Protein AF-A0A1D1W4Z1-F1 (afdb_monomer_lite)

pLDDT: mean 78.58, std 15.51, range [37.38, 97.75]

Radius of gyration: 30.42 Å; chains: 1; bounding box: 75×30×110 Å

Structure (mmCIF, N/CA/C/O backbone):
data_AF-A0A1D1W4Z1-F1
#
_entry.id   AF-A0A1D1W4Z1-F1
#
loop_
_atom_site.group_PDB
_atom_site.id
_atom_site.type_symbol
_atom_site.label_atom_id
_atom_site.label_alt_id
_atom_site.label_comp_id
_atom_site.label_asym_id
_atom_site.label_entity_id
_atom_site.label_seq_id
_atom_site.pdbx_PDB_ins_code
_atom_site.Cartn_x
_atom_site.Cartn_y
_atom_site.Cartn_z
_atom_site.occupancy
_atom_site.B_iso_or_equiv
_atom_site.auth_seq_id
_atom_site.auth_comp_id
_atom_site.auth_asym_id
_atom_site.auth_atom_id
_atom_site.pdbx_PDB_model_num
ATOM 1 N N . MET A 1 1 ? -37.132 -17.720 16.630 1.00 37.38 1 MET A N 1
ATOM 2 C CA . MET A 1 1 ? -36.604 -17.366 15.289 1.00 37.38 1 MET A CA 1
ATOM 3 C C . MET A 1 1 ? -35.731 -16.093 15.260 1.00 37.38 1 MET A C 1
ATOM 5 O O . MET A 1 1 ? -35.412 -15.628 14.179 1.00 37.38 1 MET A O 1
ATOM 9 N N . SER A 1 2 ? -35.255 -15.567 16.405 1.00 46.62 2 SER A N 1
ATOM 10 C CA . SER A 1 2 ? -34.474 -14.307 16.478 1.00 46.62 2 SER A CA 1
ATOM 11 C C . SER A 1 2 ? -32.954 -14.456 16.266 1.00 46.62 2 SER A C 1
ATOM 13 O O . SER A 1 2 ? -32.261 -13.468 16.069 1.00 46.62 2 SER A O 1
ATOM 15 N N . SER A 1 3 ? -32.401 -15.676 16.301 1.00 54.03 3 SER A N 1
ATOM 16 C CA . SER A 1 3 ? -30.946 -15.862 16.466 1.00 54.03 3 SER A CA 1
ATOM 17 C C . SER A 1 3 ? -30.109 -15.727 15.184 1.00 54.03 3 SER A C 1
ATOM 19 O O . SER A 1 3 ? -28.928 -15.410 15.280 1.00 54.03 3 SER A O 1
ATOM 21 N N . ALA A 1 4 ? -30.674 -15.981 13.997 1.00 50.41 4 ALA A N 1
ATOM 22 C CA . ALA A 1 4 ? -29.923 -15.920 12.735 1.00 50.41 4 ALA A CA 1
ATOM 23 C C . ALA A 1 4 ? -29.851 -14.490 12.171 1.00 50.41 4 ALA A C 1
ATOM 25 O O . ALA A 1 4 ? -28.802 -14.072 11.684 1.00 50.41 4 ALA A O 1
ATOM 26 N N . TYR A 1 5 ? -30.932 -13.716 12.321 1.00 47.03 5 TYR A N 1
ATOM 27 C CA . TYR A 1 5 ? -30.970 -12.302 11.943 1.00 47.03 5 TYR A CA 1
ATOM 28 C C . TYR A 1 5 ? -30.055 -11.461 12.837 1.00 47.03 5 TYR A C 1
ATOM 30 O O . TYR A 1 5 ? -29.262 -10.695 12.306 1.00 47.03 5 TYR A O 1
ATOM 38 N N . ASP A 1 6 ? -30.053 -11.695 14.157 1.00 49.50 6 ASP A N 1
ATOM 39 C CA . ASP A 1 6 ? -29.108 -11.050 15.083 1.00 49.50 6 ASP A CA 1
ATOM 40 C C . ASP A 1 6 ? -27.640 -11.387 14.781 1.00 49.50 6 ASP A C 1
ATOM 42 O O . ASP A 1 6 ? -26.751 -10.595 15.082 1.00 49.50 6 ASP A O 1
ATOM 46 N N . CYS A 1 7 ? -27.362 -12.557 14.200 1.00 49.88 7 CYS A N 1
ATOM 47 C CA . CYS A 1 7 ? -26.011 -12.945 13.799 1.00 49.88 7 CYS A CA 1
ATOM 48 C C . CYS A 1 7 ? -25.573 -12.210 12.522 1.00 49.88 7 CYS A C 1
ATOM 50 O O . CYS A 1 7 ? -24.439 -11.735 12.449 1.00 49.88 7 CYS A O 1
ATOM 52 N N . TYR A 1 8 ? -26.489 -12.037 11.561 1.00 46.16 8 TYR A N 1
ATOM 53 C CA . TYR A 1 8 ? -26.236 -11.301 10.320 1.00 46.16 8 TYR A CA 1
ATOM 54 C C . TYR A 1 8 ? -25.943 -9.817 10.600 1.00 46.16 8 TYR A C 1
ATOM 56 O O . TYR A 1 8 ? -24.961 -9.278 10.109 1.00 46.16 8 TYR A O 1
ATOM 64 N N . THR A 1 9 ? -26.675 -9.154 11.499 1.00 46.72 9 THR A N 1
ATOM 65 C CA . THR A 1 9 ? -26.415 -7.740 11.851 1.00 46.72 9 THR A CA 1
ATOM 66 C C . THR A 1 9 ? -25.154 -7.508 12.700 1.00 46.72 9 THR A C 1
ATOM 68 O O . THR A 1 9 ? -24.802 -6.357 12.961 1.00 46.72 9 THR A O 1
ATOM 71 N N . ARG A 1 10 ? -24.468 -8.567 13.159 1.00 56.25 10 ARG A N 1
ATOM 72 C CA . ARG A 1 10 ? -23.328 -8.494 14.098 1.00 56.25 10 ARG A CA 1
ATOM 73 C C . ARG A 1 10 ? -21.951 -8.700 13.466 1.00 56.25 10 ARG A C 1
ATOM 75 O O . ARG A 1 10 ? -20.952 -8.535 14.167 1.00 56.25 10 ARG A O 1
ATOM 82 N N . VAL A 1 11 ? -21.866 -9.039 12.180 1.00 60.44 11 VAL A N 1
ATOM 83 C CA . VAL A 1 11 ? -20.577 -9.151 11.481 1.00 60.44 11 VAL A CA 1
ATOM 84 C C . VAL A 1 11 ? -20.047 -7.741 11.185 1.00 60.44 11 VAL A C 1
ATOM 86 O O . VAL A 1 11 ? -20.790 -6.924 10.638 1.00 60.44 11 VAL A O 1
ATOM 89 N N . PRO A 1 12 ? -18.781 -7.405 11.509 1.00 75.19 12 PRO A N 1
ATOM 90 C CA . PRO A 1 12 ? -18.198 -6.115 11.154 1.00 75.19 12 PRO A CA 1
ATOM 91 C C . PRO A 1 12 ? -17.904 -6.069 9.646 1.00 75.19 12 PRO A C 1
ATOM 93 O O . PRO A 1 12 ? -16.754 -6.177 9.219 1.00 75.19 12 PRO A O 1
ATOM 96 N N . TYR A 1 13 ? -18.953 -5.905 8.833 1.00 79.31 13 TYR A N 1
ATOM 97 C CA . TYR A 1 13 ? -18.877 -5.883 7.368 1.00 79.31 13 TYR A CA 1
ATOM 98 C C . TYR A 1 13 ? -17.838 -4.881 6.857 1.00 79.31 13 TYR A C 1
ATOM 100 O O . TYR A 1 13 ? -17.092 -5.194 5.936 1.00 79.31 13 TYR A O 1
ATOM 108 N N . GLY A 1 14 ? -17.717 -3.718 7.508 1.00 84.88 14 GLY A N 1
ATOM 109 C CA . GLY A 1 14 ? -16.703 -2.718 7.167 1.00 84.88 14 GLY A CA 1
ATOM 110 C C . GLY A 1 14 ? -15.268 -3.230 7.328 1.00 84.88 14 GLY A C 1
ATOM 111 O O . GLY A 1 14 ? -14.458 -3.075 6.419 1.00 84.88 14 GLY A O 1
ATOM 112 N N . SER A 1 15 ? -14.955 -3.898 8.445 1.00 87.25 15 SER A N 1
ATOM 113 C CA . SER A 1 15 ? -13.621 -4.473 8.670 1.00 87.25 15 SER A CA 1
ATOM 114 C C . SER A 1 15 ? -13.354 -5.670 7.761 1.00 87.25 15 SER A C 1
ATOM 116 O O . SER A 1 15 ? -12.235 -5.815 7.288 1.00 87.25 15 SER A O 1
ATOM 118 N N . LEU A 1 16 ? -14.371 -6.486 7.460 1.00 89.44 16 LEU A N 1
ATOM 119 C CA . LEU A 1 16 ? -14.246 -7.609 6.527 1.00 89.44 16 LEU A CA 1
ATOM 120 C C . LEU A 1 16 ? -13.915 -7.132 5.106 1.00 89.44 16 LEU A C 1
ATOM 122 O O . LEU A 1 16 ? -12.968 -7.625 4.496 1.00 89.44 16 LEU A O 1
ATOM 126 N N . ILE A 1 17 ? -14.663 -6.147 4.597 1.00 92.31 17 ILE A N 1
ATOM 127 C CA . ILE A 1 17 ? -14.418 -5.549 3.278 1.00 92.31 17 ILE A CA 1
ATOM 128 C C . ILE A 1 17 ? -13.020 -4.922 3.242 1.00 92.31 17 ILE A C 1
ATOM 130 O O . ILE A 1 17 ? -12.271 -5.158 2.296 1.00 92.31 17 ILE A O 1
ATOM 134 N N . ALA A 1 18 ? -12.630 -4.192 4.292 1.00 93.69 18 ALA A N 1
ATOM 135 C CA . ALA A 1 18 ? -11.293 -3.613 4.398 1.00 93.69 18 ALA A CA 1
ATOM 136 C C . ALA A 1 18 ? -10.186 -4.681 4.360 1.00 93.69 18 ALA A C 1
ATOM 138 O O . ALA A 1 18 ? -9.189 -4.495 3.665 1.00 93.69 18 ALA A O 1
ATOM 139 N N . THR A 1 19 ? -10.363 -5.823 5.036 1.00 93.94 19 THR A N 1
ATOM 140 C CA . THR A 1 19 ? -9.407 -6.940 4.983 1.00 93.94 19 THR A CA 1
ATOM 141 C C . THR A 1 19 ? -9.277 -7.503 3.577 1.00 93.94 19 THR A C 1
ATOM 143 O O . THR A 1 19 ? -8.157 -7.669 3.102 1.00 93.94 19 THR A O 1
ATOM 146 N N . VAL A 1 20 ? -10.393 -7.754 2.888 1.00 95.06 20 VAL A N 1
ATOM 147 C CA . VAL A 1 20 ? -10.364 -8.273 1.512 1.00 95.06 20 VAL A CA 1
ATOM 148 C C . VAL A 1 20 ? -9.644 -7.295 0.585 1.00 95.06 20 VAL A C 1
ATOM 150 O O . VAL A 1 20 ? -8.731 -7.699 -0.130 1.00 95.06 20 VAL A O 1
ATOM 153 N N . LEU A 1 21 ? -9.993 -6.006 0.641 1.00 95.00 21 LEU A N 1
ATOM 154 C CA . LEU A 1 21 ? -9.343 -4.970 -0.166 1.00 95.00 21 LEU A CA 1
ATOM 155 C C . LEU A 1 21 ? -7.843 -4.864 0.134 1.00 95.00 21 LEU A C 1
ATOM 157 O O . LEU A 1 21 ? -7.047 -4.752 -0.792 1.00 95.00 21 LEU A O 1
ATOM 161 N N . CYS A 1 22 ? -7.446 -4.946 1.406 1.00 95.81 22 CYS A N 1
ATOM 162 C CA . CYS A 1 22 ? -6.043 -4.884 1.806 1.00 95.81 22 CYS A CA 1
ATOM 163 C C . CYS A 1 22 ? -5.254 -6.094 1.291 1.00 95.81 22 CYS A C 1
ATOM 165 O O . CYS A 1 22 ? -4.230 -5.924 0.635 1.00 95.81 22 CYS A O 1
ATOM 167 N N . VAL A 1 23 ? -5.746 -7.316 1.524 1.00 95.06 23 VAL A N 1
ATOM 168 C CA . VAL A 1 23 ? -5.064 -8.551 1.103 1.00 95.06 23 VAL A CA 1
ATOM 169 C C . VAL A 1 23 ? -4.958 -8.626 -0.418 1.00 95.06 23 VAL A C 1
ATOM 171 O O . VAL A 1 23 ? -3.876 -8.888 -0.938 1.00 95.06 23 VAL A O 1
ATOM 174 N N . VAL A 1 24 ? -6.052 -8.355 -1.138 1.00 95.62 24 VAL A N 1
ATOM 175 C CA . VAL A 1 24 ? -6.058 -8.363 -2.608 1.00 95.62 24 VAL A CA 1
ATOM 176 C C . VAL A 1 24 ? -5.166 -7.252 -3.156 1.00 95.62 24 VAL A C 1
ATOM 178 O O . VAL A 1 24 ? -4.339 -7.514 -4.027 1.00 95.62 24 VAL A O 1
ATOM 181 N N . GLY A 1 25 ? -5.280 -6.031 -2.628 1.00 95.75 25 GLY A N 1
ATOM 182 C CA . GLY A 1 25 ? -4.467 -4.895 -3.056 1.00 95.75 25 GLY A CA 1
ATOM 183 C C . GLY A 1 25 ? -2.973 -5.154 -2.876 1.00 95.75 25 GLY A C 1
ATOM 184 O O . GLY A 1 25 ? -2.201 -4.956 -3.808 1.00 95.75 25 GLY A O 1
ATOM 185 N N . VAL A 1 26 ? -2.562 -5.676 -1.719 1.00 95.19 26 VAL A N 1
ATOM 186 C CA . VAL A 1 26 ? -1.160 -6.018 -1.446 1.00 95.19 26 VAL A CA 1
ATOM 187 C C . VAL A 1 26 ? -0.682 -7.172 -2.329 1.00 95.19 26 VAL A C 1
ATOM 189 O O . VAL A 1 26 ? 0.417 -7.096 -2.874 1.00 95.19 26 VAL A O 1
ATOM 192 N N . ALA A 1 27 ? -1.489 -8.222 -2.510 1.00 93.81 27 ALA A N 1
ATOM 193 C CA . ALA A 1 27 ? -1.123 -9.360 -3.351 1.00 93.81 27 ALA A CA 1
ATOM 194 C C . ALA A 1 27 ? -0.882 -8.937 -4.807 1.00 93.81 27 ALA A C 1
ATOM 196 O O . ALA A 1 27 ? 0.148 -9.290 -5.383 1.00 93.81 27 ALA A O 1
ATOM 197 N N . VAL A 1 28 ? -1.789 -8.131 -5.370 1.00 94.56 28 VAL A N 1
ATOM 198 C CA . VAL A 1 28 ? -1.646 -7.578 -6.724 1.00 94.56 28 VAL A CA 1
ATOM 199 C C . VAL A 1 28 ? -0.452 -6.627 -6.789 1.00 94.56 28 VAL A C 1
ATOM 201 O O . VAL A 1 28 ? 0.375 -6.746 -7.686 1.00 94.56 28 VAL A O 1
ATOM 204 N N . PHE A 1 29 ? -0.289 -5.720 -5.822 1.00 94.25 29 PHE A N 1
ATOM 205 C CA . PHE A 1 29 ? 0.854 -4.804 -5.804 1.00 94.25 29 PHE A CA 1
ATOM 206 C C . PHE A 1 29 ? 2.186 -5.562 -5.848 1.00 94.25 29 PHE A C 1
ATOM 208 O O . PHE A 1 29 ? 3.057 -5.272 -6.669 1.00 94.25 29 PHE A O 1
ATOM 215 N N . CYS A 1 30 ? 2.331 -6.585 -5.006 1.00 92.31 30 CYS A N 1
ATOM 216 C CA . CYS A 1 30 ? 3.544 -7.385 -4.934 1.00 92.31 30 CYS A CA 1
ATOM 217 C C . CYS A 1 30 ? 3.765 -8.244 -6.186 1.00 92.31 30 CYS A C 1
ATOM 219 O O . CYS A 1 30 ? 4.913 -8.359 -6.616 1.00 92.31 30 CYS A O 1
ATOM 221 N N . SER A 1 31 ? 2.715 -8.797 -6.809 1.00 91.00 31 SER A N 1
ATOM 222 C CA . SER A 1 31 ? 2.857 -9.535 -8.074 1.00 91.00 31 SER A CA 1
ATOM 223 C C . SER A 1 31 ? 3.344 -8.625 -9.199 1.00 91.00 31 SER A C 1
ATOM 225 O O . SER A 1 31 ? 4.285 -8.979 -9.913 1.00 91.00 31 SER A O 1
ATOM 227 N N . GLN A 1 32 ? 2.769 -7.423 -9.310 1.00 91.94 32 GLN A N 1
ATOM 228 C CA . GLN A 1 32 ?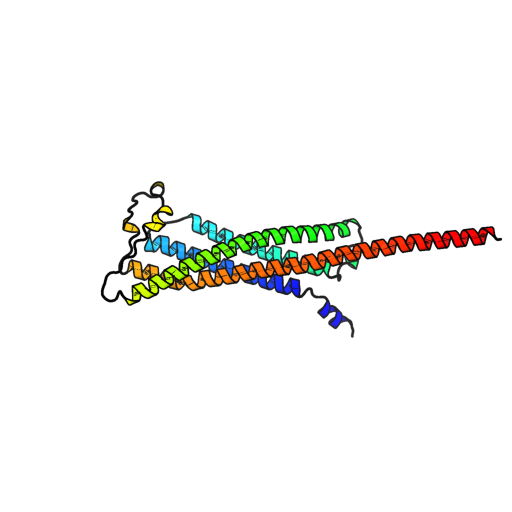 3.166 -6.458 -10.330 1.00 91.94 32 GLN A CA 1
ATOM 229 C C . GLN A 1 32 ? 4.593 -5.956 -10.094 1.00 91.94 32 GLN A C 1
ATOM 231 O O . GLN A 1 32 ? 5.381 -5.903 -11.033 1.00 91.94 32 GLN A O 1
ATOM 236 N N . MET A 1 33 ? 4.976 -5.664 -8.848 1.00 88.50 33 MET A N 1
ATOM 237 C CA . MET A 1 33 ? 6.347 -5.251 -8.530 1.00 88.50 33 MET A CA 1
ATOM 238 C C . MET A 1 33 ? 7.367 -6.370 -8.767 1.00 88.50 33 MET A C 1
ATOM 240 O O . MET A 1 33 ? 8.447 -6.108 -9.297 1.00 88.50 33 MET A O 1
ATOM 244 N N . TYR A 1 34 ? 7.031 -7.623 -8.447 1.00 88.19 34 TYR A N 1
ATOM 245 C CA . TYR A 1 34 ? 7.884 -8.773 -8.754 1.00 88.19 34 TYR A CA 1
ATOM 246 C C . TYR A 1 34 ? 8.101 -8.917 -10.267 1.00 88.19 34 TYR A C 1
ATOM 248 O O . TYR A 1 34 ? 9.236 -9.099 -10.725 1.00 88.19 34 TYR A O 1
ATOM 256 N N . ALA A 1 35 ? 7.026 -8.794 -11.053 1.00 87.62 35 ALA A N 1
ATOM 257 C CA . ALA A 1 35 ? 7.100 -8.801 -12.508 1.00 87.62 35 ALA A CA 1
ATOM 258 C C . ALA A 1 35 ? 7.944 -7.623 -13.021 1.00 87.62 35 ALA A C 1
ATOM 260 O O . ALA A 1 35 ? 8.889 -7.842 -13.774 1.00 87.62 35 ALA A O 1
ATOM 261 N N . GLY A 1 36 ? 7.692 -6.403 -12.540 1.00 84.88 36 GLY A N 1
ATOM 262 C CA . GLY A 1 36 ? 8.423 -5.194 -12.925 1.00 84.88 36 GLY A CA 1
ATOM 263 C C . GLY A 1 36 ? 9.927 -5.293 -12.662 1.00 84.88 36 GLY A C 1
ATOM 264 O O . GLY A 1 36 ? 10.725 -5.036 -13.557 1.00 84.88 36 GLY A O 1
ATOM 265 N N . VAL A 1 37 ? 10.341 -5.770 -11.481 1.00 83.81 37 VAL A N 1
ATOM 266 C CA . VAL A 1 37 ? 11.765 -6.028 -11.188 1.00 83.81 37 VAL A CA 1
ATOM 267 C C . VAL A 1 37 ? 12.340 -7.078 -12.144 1.00 83.81 37 VAL A C 1
ATOM 269 O O . VAL A 1 37 ? 13.483 -6.961 -12.576 1.00 83.81 37 VAL A O 1
ATOM 272 N N . SER A 1 38 ? 11.551 -8.083 -12.532 1.00 83.44 38 SER A N 1
ATOM 273 C CA . SER A 1 38 ? 11.984 -9.102 -13.494 1.00 83.44 38 SER A CA 1
ATOM 274 C C . SER A 1 38 ? 12.230 -8.556 -14.890 1.00 83.44 38 SER A C 1
ATOM 276 O O . SER A 1 38 ? 13.243 -8.906 -15.499 1.00 83.44 38 SER A O 1
ATOM 278 N N . TYR A 1 39 ? 11.353 -7.680 -15.370 1.00 80.81 39 TYR A N 1
ATOM 279 C CA . TYR A 1 39 ? 11.551 -6.986 -16.637 1.00 80.81 39 TYR A CA 1
ATOM 280 C C . TYR A 1 39 ? 12.753 -6.044 -16.575 1.00 80.81 39 TYR A C 1
ATOM 282 O O . TYR A 1 39 ? 13.582 -6.082 -17.481 1.00 80.81 39 TYR A O 1
ATOM 290 N N . SER A 1 40 ? 12.936 -5.309 -15.475 1.00 78.62 40 SER A N 1
ATOM 291 C CA . SER A 1 40 ? 14.122 -4.469 -15.270 1.00 78.62 40 SER A CA 1
ATOM 292 C C . SER A 1 40 ? 15.421 -5.277 -15.318 1.00 78.62 40 SER A C 1
ATOM 294 O O . SER A 1 40 ? 16.353 -4.878 -16.009 1.00 78.62 40 SER A O 1
ATOM 296 N N . ILE A 1 41 ? 15.492 -6.446 -14.663 1.00 78.50 41 ILE A N 1
ATOM 297 C CA . ILE A 1 41 ? 16.671 -7.332 -14.738 1.00 78.50 41 ILE A CA 1
ATOM 298 C C . ILE A 1 41 ? 16.962 -7.758 -16.178 1.00 78.50 41 ILE A C 1
ATOM 300 O O . ILE A 1 41 ? 18.118 -7.718 -16.601 1.00 78.50 41 ILE A O 1
ATOM 304 N N . ARG A 1 42 ? 15.936 -8.160 -16.938 1.00 76.38 42 ARG A N 1
ATOM 305 C CA . ARG A 1 42 ? 16.103 -8.545 -18.349 1.00 76.38 42 ARG A CA 1
ATOM 306 C C . ARG A 1 42 ? 16.586 -7.369 -19.185 1.00 76.38 42 ARG A C 1
ATOM 308 O O . ARG A 1 42 ? 17.573 -7.507 -19.890 1.00 76.38 42 ARG A O 1
ATOM 315 N N . MET A 1 43 ? 15.978 -6.198 -19.021 1.00 72.75 43 MET A N 1
ATOM 316 C CA . MET A 1 43 ? 16.378 -4.979 -19.719 1.00 72.75 43 MET A CA 1
ATOM 317 C C . MET A 1 43 ? 17.833 -4.596 -19.411 1.00 72.75 43 MET A C 1
ATOM 319 O O . MET A 1 43 ? 18.606 -4.323 -20.328 1.00 72.75 43 MET A O 1
ATOM 323 N N . PHE A 1 44 ? 18.258 -4.648 -18.146 1.00 72.19 44 PHE A N 1
ATOM 324 C CA . PHE A 1 44 ? 19.647 -4.368 -17.771 1.00 72.19 44 PHE A CA 1
ATOM 325 C C . PHE A 1 44 ? 20.642 -5.392 -18.324 1.00 72.19 44 PHE A C 1
ATOM 327 O O . PHE A 1 44 ? 21.711 -5.000 -18.791 1.00 72.19 44 PHE A O 1
ATOM 334 N N . ASN A 1 45 ? 20.296 -6.680 -18.326 1.00 74.00 45 ASN A N 1
ATOM 335 C CA . ASN A 1 45 ? 21.179 -7.736 -18.823 1.00 74.00 45 ASN A CA 1
ATOM 336 C C . ASN A 1 45 ? 21.250 -7.793 -20.358 1.00 74.00 45 ASN A C 1
ATOM 338 O O . ASN A 1 45 ? 22.336 -7.948 -20.916 1.00 74.00 45 ASN A O 1
ATOM 342 N N . GLU A 1 46 ? 20.110 -7.692 -21.039 1.00 70.19 46 GLU A N 1
ATOM 343 C CA . GLU A 1 46 ? 20.002 -7.903 -22.486 1.00 70.19 46 GLU A CA 1
ATOM 344 C C . GLU A 1 46 ? 20.320 -6.635 -23.276 1.00 70.19 46 GLU A C 1
ATOM 346 O O . GLU A 1 46 ? 21.039 -6.714 -24.266 1.00 70.19 46 GLU A O 1
ATOM 351 N N . VAL A 1 47 ? 19.853 -5.468 -22.816 1.00 65.88 47 VAL A N 1
ATOM 352 C CA . VAL A 1 47 ? 20.024 -4.196 -23.540 1.00 65.88 47 VAL A CA 1
ATOM 353 C C . VAL A 1 47 ? 21.267 -3.446 -23.064 1.00 65.88 47 VAL A C 1
ATOM 355 O O . VAL A 1 47 ? 21.982 -2.845 -23.866 1.00 65.88 47 VAL A O 1
ATOM 358 N N . PHE A 1 48 ? 21.557 -3.458 -21.760 1.00 65.75 48 PHE A N 1
ATOM 359 C CA . PHE A 1 48 ? 22.685 -2.697 -21.204 1.00 65.75 48 PHE A CA 1
ATOM 360 C C . PHE A 1 48 ? 23.896 -3.555 -20.808 1.00 65.75 48 PHE A C 1
ATOM 362 O O . PHE A 1 48 ? 24.950 -2.997 -20.513 1.00 65.75 48 PHE A O 1
ATOM 369 N N . HIS A 1 49 ? 23.783 -4.888 -20.851 1.00 66.56 49 HIS A N 1
ATOM 370 C CA . HIS A 1 49 ? 24.833 -5.836 -20.457 1.00 66.56 49 HIS A CA 1
ATOM 371 C C . HIS A 1 49 ? 25.395 -5.618 -19.038 1.00 66.56 49 HIS A C 1
ATOM 373 O O . HIS A 1 49 ? 26.565 -5.905 -18.777 1.00 66.56 49 HIS A O 1
ATOM 379 N N . PHE A 1 50 ? 24.557 -5.153 -18.104 1.00 67.00 50 PHE A N 1
ATOM 380 C CA . PHE A 1 50 ? 24.907 -4.991 -16.690 1.00 67.00 50 PHE A CA 1
ATOM 381 C C . PHE A 1 50 ? 24.195 -6.022 -15.816 1.00 67.00 50 PHE A C 1
ATOM 383 O O . PHE A 1 50 ? 22.967 -6.104 -15.810 1.00 67.00 50 PHE A O 1
ATOM 390 N N . LYS A 1 51 ? 24.972 -6.753 -15.006 1.00 66.31 51 LYS A N 1
ATOM 391 C CA . LYS A 1 51 ? 24.443 -7.635 -13.959 1.00 66.31 51 LYS A CA 1
ATOM 392 C C . LYS A 1 51 ? 24.304 -6.873 -12.656 1.00 66.31 51 LYS A C 1
ATOM 394 O O . LYS A 1 51 ? 25.276 -6.350 -12.120 1.00 66.31 51 LYS A O 1
ATOM 399 N N . VAL A 1 52 ? 23.090 -6.853 -12.131 1.00 67.94 52 VAL A N 1
ATOM 400 C CA . VAL A 1 52 ? 22.724 -6.005 -11.005 1.00 67.94 52 VAL A CA 1
ATOM 401 C C . VAL A 1 52 ? 22.149 -6.887 -9.889 1.00 67.94 52 VAL A C 1
ATOM 403 O O . VAL A 1 52 ? 20.958 -7.190 -9.849 1.00 67.94 52 VAL A O 1
ATOM 406 N N . TYR A 1 53 ? 23.031 -7.338 -8.992 1.00 70.56 53 TYR A N 1
ATOM 407 C CA . TYR A 1 53 ? 22.743 -8.380 -7.993 1.00 70.56 53 TYR A CA 1
ATOM 408 C C . TYR A 1 53 ? 21.759 -7.960 -6.887 1.00 70.56 53 TYR A C 1
ATOM 410 O O . TYR A 1 53 ? 21.095 -8.810 -6.304 1.00 70.56 53 TYR A O 1
ATOM 418 N N . TRP A 1 54 ? 21.599 -6.661 -6.612 1.00 73.62 54 TRP A N 1
ATOM 419 C CA . TRP A 1 54 ? 20.683 -6.181 -5.563 1.00 73.62 54 TRP A CA 1
ATOM 420 C C . TRP A 1 54 ? 19.186 -6.373 -5.893 1.00 73.62 54 TRP A C 1
ATOM 422 O O . TRP A 1 54 ? 18.336 -6.208 -5.021 1.00 73.62 54 TRP A O 1
ATOM 432 N N . MET A 1 55 ? 18.836 -6.727 -7.139 1.00 73.31 55 MET A N 1
ATOM 433 C CA . MET A 1 55 ? 17.440 -6.776 -7.590 1.00 73.31 55 MET A CA 1
ATOM 434 C C . MET A 1 55 ? 16.720 -8.024 -7.073 1.00 73.31 55 MET A C 1
ATOM 436 O O . MET A 1 55 ? 15.526 -7.964 -6.777 1.00 73.31 55 MET A O 1
ATOM 440 N N . ASP A 1 56 ? 17.443 -9.125 -6.869 1.00 74.19 56 ASP A N 1
ATOM 441 C CA . ASP A 1 56 ? 16.888 -10.332 -6.247 1.00 74.19 56 ASP A CA 1
ATOM 442 C C . ASP A 1 56 ? 16.565 -10.117 -4.762 1.00 74.19 56 ASP A C 1
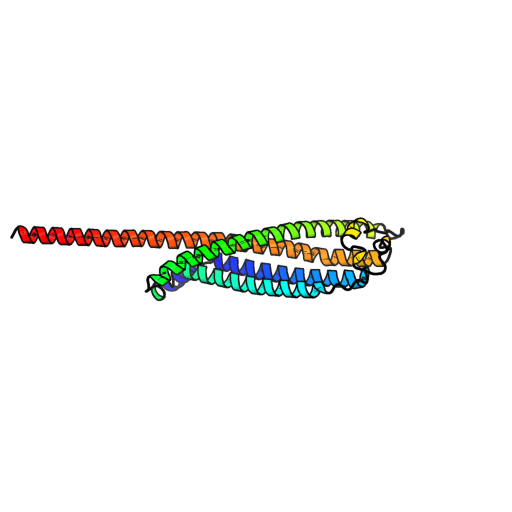ATOM 444 O O . ASP A 1 56 ? 15.531 -10.580 -4.266 1.00 74.19 56 ASP A O 1
ATOM 448 N N . THR A 1 57 ? 17.379 -9.317 -4.068 1.00 81.56 57 THR A N 1
ATOM 449 C CA . THR A 1 57 ? 17.102 -8.895 -2.689 1.00 81.56 57 THR A CA 1
ATOM 450 C C . THR A 1 57 ? 15.793 -8.106 -2.612 1.00 81.56 57 THR A C 1
ATOM 452 O O . THR A 1 57 ? 14.953 -8.381 -1.756 1.00 81.56 57 THR A O 1
ATOM 455 N N . ILE A 1 58 ? 15.565 -7.180 -3.551 1.00 82.00 58 ILE A N 1
ATOM 456 C CA . ILE A 1 58 ? 14.345 -6.358 -3.609 1.00 82.00 58 ILE A CA 1
ATOM 457 C C . ILE A 1 58 ? 13.085 -7.222 -3.795 1.00 82.00 58 ILE A C 1
ATOM 459 O O . ILE A 1 58 ? 12.078 -6.987 -3.124 1.00 82.00 58 ILE A O 1
ATOM 463 N N . ARG A 1 59 ? 13.128 -8.260 -4.645 1.00 80.62 59 ARG A N 1
ATOM 464 C CA . ARG A 1 59 ? 11.986 -9.181 -4.834 1.00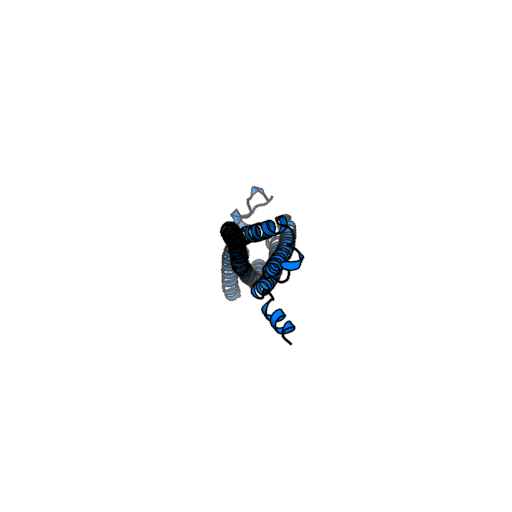 80.62 59 ARG A CA 1
ATOM 465 C C . ARG A 1 59 ? 11.585 -9.877 -3.535 1.00 80.62 59 ARG A C 1
ATOM 467 O O . ARG A 1 59 ? 10.402 -9.944 -3.208 1.00 80.62 59 ARG A O 1
ATOM 474 N N . THR A 1 60 ? 12.572 -10.370 -2.790 1.00 81.62 60 THR A N 1
ATOM 475 C CA . THR A 1 60 ? 12.346 -11.087 -1.525 1.00 81.62 60 THR A CA 1
ATOM 476 C C . THR A 1 60 ? 11.742 -10.168 -0.458 1.00 81.62 60 THR A C 1
ATOM 478 O O . THR A 1 60 ? 10.852 -10.575 0.294 1.00 81.62 60 THR A O 1
ATOM 481 N N . ILE A 1 61 ? 12.158 -8.898 -0.433 1.00 87.00 61 ILE A N 1
ATOM 482 C CA . ILE A 1 61 ? 11.594 -7.880 0.464 1.00 87.00 61 ILE A CA 1
ATOM 483 C C . ILE A 1 61 ? 10.102 -7.661 0.181 1.00 87.00 61 ILE A C 1
ATOM 485 O O . ILE A 1 61 ? 9.309 -7.673 1.122 1.00 87.00 61 ILE A O 1
ATOM 489 N N . PHE A 1 62 ? 9.686 -7.529 -1.084 1.00 84.75 62 PHE A N 1
ATOM 490 C CA . PHE A 1 62 ? 8.270 -7.318 -1.416 1.00 84.75 62 PHE A CA 1
ATOM 491 C C . PHE A 1 62 ? 7.369 -8.465 -0.953 1.00 84.75 62 PHE A C 1
ATOM 493 O O . PHE A 1 62 ? 6.303 -8.213 -0.396 1.00 84.75 62 PHE A O 1
ATOM 500 N N . ILE A 1 63 ? 7.808 -9.713 -1.127 1.00 85.56 63 ILE A N 1
ATOM 501 C CA . ILE A 1 63 ? 7.059 -10.894 -0.668 1.00 85.56 63 ILE A CA 1
ATOM 502 C C . ILE A 1 63 ? 6.925 -10.885 0.860 1.00 85.56 63 ILE A C 1
ATOM 504 O O . ILE A 1 63 ? 5.853 -11.156 1.402 1.00 85.56 63 ILE A O 1
ATOM 508 N N . THR A 1 64 ? 8.000 -10.518 1.559 1.00 88.81 64 THR A N 1
ATOM 509 C CA . THR A 1 64 ? 8.014 -10.448 3.026 1.00 88.81 64 THR A CA 1
ATOM 510 C C . THR A 1 64 ? 7.049 -9.375 3.535 1.00 88.81 64 THR A C 1
ATOM 512 O O . THR A 1 64 ? 6.245 -9.631 4.431 1.00 88.81 64 THR A O 1
ATOM 515 N N . VAL A 1 65 ? 7.060 -8.187 2.921 1.00 87.81 65 VAL A N 1
ATOM 516 C CA . VAL A 1 65 ? 6.118 -7.100 3.237 1.00 87.81 65 VAL A CA 1
ATOM 517 C C . VAL A 1 65 ? 4.672 -7.533 2.983 1.00 87.81 65 VAL A C 1
ATOM 519 O O . VAL A 1 65 ? 3.803 -7.235 3.803 1.00 87.81 65 VAL A O 1
ATOM 522 N N . ALA A 1 66 ? 4.413 -8.285 1.908 1.00 88.75 66 ALA A N 1
ATOM 523 C CA . ALA A 1 66 ? 3.079 -8.791 1.595 1.00 88.75 66 ALA A CA 1
ATOM 524 C C . ALA A 1 66 ? 2.515 -9.683 2.706 1.00 88.75 66 ALA A C 1
ATOM 526 O O . ALA A 1 66 ? 1.389 -9.481 3.168 1.00 88.75 66 ALA A O 1
ATOM 527 N N . ALA A 1 67 ? 3.321 -10.641 3.169 1.00 91.31 67 ALA A N 1
ATOM 528 C CA . ALA A 1 67 ? 2.942 -11.559 4.236 1.00 91.31 67 ALA A CA 1
ATOM 529 C C . ALA A 1 67 ? 2.671 -10.816 5.555 1.00 91.31 67 ALA A C 1
ATOM 531 O O . ALA A 1 67 ? 1.654 -11.060 6.208 1.00 91.31 67 ALA A O 1
ATOM 532 N N . CYS A 1 68 ? 3.534 -9.860 5.915 1.00 93.00 68 CYS A N 1
ATOM 533 C CA . CYS A 1 68 ? 3.356 -9.028 7.105 1.00 93.00 68 CYS A CA 1
ATOM 534 C C . CYS A 1 68 ? 2.065 -8.199 7.044 1.00 93.00 68 CYS A C 1
ATOM 536 O O . CYS A 1 68 ? 1.326 -8.135 8.026 1.00 93.00 68 CYS A O 1
ATOM 538 N N . MET A 1 69 ? 1.762 -7.597 5.890 1.00 92.94 69 MET A N 1
ATOM 539 C CA . MET A 1 69 ? 0.539 -6.816 5.692 1.00 92.94 69 MET A CA 1
ATOM 540 C C . MET A 1 69 ? -0.719 -7.686 5.760 1.00 92.94 69 MET A C 1
ATOM 542 O O . MET A 1 69 ? -1.697 -7.293 6.399 1.00 92.94 69 MET A O 1
ATOM 546 N N . ALA A 1 70 ? -0.695 -8.882 5.167 1.00 90.88 70 ALA A N 1
ATOM 547 C CA . ALA A 1 70 ? -1.804 -9.825 5.255 1.00 90.88 70 ALA A CA 1
ATOM 548 C C . ALA A 1 70 ? -2.068 -10.231 6.713 1.00 90.88 70 ALA A C 1
ATOM 550 O O . ALA A 1 70 ? -3.199 -10.109 7.189 1.00 90.88 70 ALA A O 1
ATOM 551 N N . LEU A 1 71 ? -1.023 -10.609 7.458 1.00 93.88 71 LEU A N 1
ATOM 552 C CA . LEU A 1 71 ? -1.142 -10.943 8.878 1.00 93.88 71 LEU A CA 1
ATOM 553 C C . LEU A 1 71 ? -1.681 -9.760 9.692 1.00 93.88 71 LEU A C 1
ATOM 555 O O . LEU A 1 71 ? -2.593 -9.929 10.500 1.00 93.88 71 LEU A O 1
ATOM 559 N N . TYR A 1 72 ? -1.173 -8.551 9.446 1.00 94.56 72 TYR A N 1
ATOM 560 C CA . TYR A 1 72 ? -1.651 -7.345 10.115 1.00 94.56 72 TYR A CA 1
ATOM 561 C C . TYR A 1 72 ? -3.132 -7.062 9.822 1.00 94.56 72 TYR A C 1
ATOM 563 O O . TYR A 1 72 ? -3.897 -6.772 10.739 1.00 94.56 72 TYR A O 1
ATOM 571 N N . SER A 1 73 ? -3.577 -7.222 8.573 1.00 92.81 73 SER A N 1
ATOM 572 C CA . SER A 1 73 ? -4.985 -7.034 8.196 1.00 92.81 73 SER A CA 1
ATOM 573 C C . SER A 1 73 ? -5.930 -8.038 8.877 1.00 92.81 73 SER A C 1
ATOM 575 O O . SER A 1 73 ? -7.054 -7.679 9.238 1.00 92.81 73 SER A O 1
ATOM 577 N N . LEU A 1 74 ? -5.469 -9.272 9.119 1.00 92.56 74 LEU A N 1
ATOM 578 C CA . LEU A 1 74 ? -6.204 -10.278 9.889 1.00 92.56 74 LEU A CA 1
ATOM 579 C C . LEU A 1 74 ? -6.248 -9.919 11.377 1.00 92.56 74 LEU A C 1
ATOM 581 O O . LEU A 1 74 ? -7.296 -10.048 12.006 1.00 92.56 74 LEU A O 1
ATOM 585 N N . LEU A 1 75 ? -5.147 -9.410 11.940 1.00 91.56 75 LEU A N 1
ATOM 586 C CA . LEU A 1 75 ? -5.129 -8.900 13.314 1.00 91.56 75 LEU A CA 1
ATOM 587 C C . LEU A 1 75 ? -6.133 -7.750 13.492 1.00 91.56 75 LEU A C 1
ATOM 589 O O . LEU A 1 75 ? -6.890 -7.749 14.462 1.00 91.56 75 LEU A O 1
ATOM 593 N N . LEU A 1 76 ? -6.203 -6.814 12.540 1.00 90.50 76 LEU A N 1
ATOM 594 C CA . LEU A 1 76 ? -7.188 -5.727 12.560 1.00 90.50 76 LEU A CA 1
ATOM 595 C C . LEU A 1 76 ? -8.631 -6.240 12.472 1.00 90.50 76 LEU A C 1
ATOM 597 O O . LEU A 1 76 ? -9.500 -5.741 13.190 1.00 90.50 76 LEU A O 1
ATOM 601 N N . LEU A 1 77 ? -8.886 -7.261 11.647 1.00 89.25 77 LEU A N 1
ATOM 602 C CA . LEU A 1 77 ? -10.193 -7.916 11.574 1.00 89.25 77 LEU A CA 1
ATOM 603 C C . LEU A 1 77 ? -10.581 -8.546 12.915 1.00 89.25 77 LEU A C 1
ATOM 605 O O . LEU A 1 77 ? -11.691 -8.325 13.399 1.00 89.25 77 LEU A O 1
ATOM 609 N N . MET A 1 78 ? -9.657 -9.274 13.545 1.00 86.75 78 MET A N 1
ATOM 610 C CA . MET A 1 78 ? -9.875 -9.899 14.853 1.00 86.75 78 MET A CA 1
ATOM 611 C C . MET A 1 78 ? -10.176 -8.859 15.935 1.00 86.75 78 MET A C 1
ATOM 613 O O . MET A 1 78 ? -11.098 -9.047 16.730 1.00 86.75 78 MET A O 1
ATOM 617 N N . VAL A 1 79 ? -9.460 -7.730 15.937 1.00 85.44 79 VAL A N 1
ATOM 618 C CA . VAL A 1 79 ? -9.739 -6.598 16.836 1.00 85.44 79 VAL A CA 1
ATOM 619 C C . VAL A 1 79 ? -11.122 -5.997 16.556 1.00 85.44 79 VAL A C 1
ATOM 621 O O . VAL A 1 79 ? -11.864 -5.703 17.495 1.00 85.44 79 VAL A O 1
ATOM 624 N N . GLY A 1 80 ? -11.512 -5.865 15.284 1.00 83.75 80 GLY A N 1
ATOM 625 C CA . GLY A 1 80 ? -12.838 -5.387 14.882 1.00 83.75 80 GLY A CA 1
ATOM 626 C C . GLY A 1 80 ? -13.979 -6.292 15.358 1.00 83.75 80 GLY A C 1
ATOM 627 O O . GLY A 1 80 ? -14.975 -5.796 15.893 1.00 83.75 80 GLY A O 1
ATOM 628 N N . ILE A 1 81 ? -13.811 -7.613 15.235 1.00 81.88 81 ILE A N 1
ATOM 629 C CA . ILE A 1 81 ? -14.763 -8.624 15.726 1.00 81.88 81 ILE A CA 1
ATOM 630 C C . ILE A 1 81 ? -14.835 -8.597 17.261 1.00 81.88 81 ILE A C 1
ATOM 632 O O . ILE A 1 81 ? -15.921 -8.591 17.844 1.00 81.88 81 ILE A O 1
ATOM 636 N N . ALA A 1 82 ? -13.688 -8.513 17.940 1.00 78.56 82 ALA A N 1
ATOM 637 C CA . ALA A 1 82 ? -13.637 -8.445 19.400 1.00 78.56 82 ALA A CA 1
ATOM 638 C C . ALA A 1 82 ? -14.341 -7.189 19.953 1.00 78.56 82 ALA A C 1
ATOM 640 O O . ALA A 1 82 ? -14.970 -7.241 21.014 1.00 78.56 82 ALA A O 1
ATOM 641 N N . ALA A 1 83 ? -14.288 -6.069 19.224 1.00 73.94 83 ALA A N 1
ATOM 642 C CA . ALA A 1 83 ? -14.959 -4.828 19.599 1.00 73.94 83 ALA A CA 1
ATOM 643 C C . ALA A 1 83 ? -16.491 -4.861 19.405 1.00 73.94 83 ALA A C 1
ATOM 645 O O . ALA A 1 83 ? -17.206 -4.111 20.077 1.00 73.94 83 ALA A O 1
ATOM 646 N N . THR A 1 84 ? -17.028 -5.725 18.531 1.00 71.44 84 THR A N 1
ATOM 647 C CA . THR A 1 84 ? -18.459 -5.719 18.164 1.00 71.44 84 THR A CA 1
ATOM 648 C C . THR A 1 84 ? -19.389 -6.378 19.193 1.00 71.44 84 THR A C 1
ATOM 650 O O . THR A 1 84 ? -20.597 -6.161 19.131 1.00 71.44 84 THR A O 1
ATOM 653 N N . GLY A 1 85 ? -18.860 -7.037 20.231 1.00 56.38 85 GLY A N 1
ATOM 654 C CA . GLY A 1 85 ? -19.607 -7.319 21.467 1.00 56.38 85 GLY A CA 1
ATOM 655 C C . GLY A 1 85 ? -20.019 -8.772 21.721 1.00 56.38 85 GLY A C 1
ATOM 656 O O . GLY A 1 85 ? -20.487 -9.050 22.819 1.00 56.38 85 GLY A O 1
ATOM 657 N N . ALA A 1 86 ? -19.784 -9.714 20.801 1.00 47.69 86 ALA A N 1
ATOM 658 C CA . ALA A 1 86 ? -20.112 -11.131 21.024 1.00 47.69 86 ALA A CA 1
ATOM 659 C C . ALA A 1 86 ? -19.224 -11.818 22.088 1.00 47.69 86 ALA A C 1
ATOM 661 O O . ALA A 1 86 ? -19.641 -12.791 22.706 1.00 47.69 86 ALA A O 1
ATOM 662 N N . THR A 1 87 ? -18.030 -11.281 22.360 1.00 49.41 87 THR A N 1
ATOM 663 C CA . THR A 1 87 ? -17.047 -11.904 23.272 1.00 49.41 87 THR A CA 1
ATOM 664 C C . THR A 1 87 ? -16.889 -11.154 24.602 1.00 49.41 87 THR A C 1
ATOM 666 O O . THR A 1 87 ? -16.130 -11.564 25.486 1.00 49.41 87 THR A O 1
ATOM 669 N N . ARG A 1 88 ? -17.608 -10.036 24.780 1.00 48.16 88 ARG A N 1
ATOM 670 C CA . ARG A 1 88 ? -17.421 -9.134 25.928 1.00 48.16 88 ARG A CA 1
ATOM 671 C C . ARG A 1 88 ? -17.818 -9.772 27.267 1.00 48.16 88 ARG A C 1
ATOM 673 O O . ARG A 1 88 ? -17.235 -9.397 28.283 1.00 48.16 88 ARG A O 1
ATOM 680 N N . ASP A 1 89 ? -18.716 -10.757 27.242 1.00 47.22 89 ASP A N 1
ATOM 681 C CA . ASP A 1 89 ? -19.205 -11.461 28.438 1.00 47.22 89 ASP A CA 1
ATOM 682 C C . ASP A 1 89 ? -18.391 -12.708 28.815 1.00 47.22 89 ASP A C 1
ATOM 684 O O . ASP A 1 89 ? -18.379 -13.091 29.985 1.00 47.22 89 ASP A O 1
ATOM 688 N N . GLN A 1 90 ? -17.661 -13.324 27.876 1.00 45.47 90 GLN A N 1
ATOM 689 C CA . GLN A 1 90 ? -16.904 -14.554 28.156 1.00 45.47 90 GLN A CA 1
ATOM 690 C C . GLN A 1 90 ? -15.418 -14.323 28.479 1.00 45.47 90 GLN A C 1
ATOM 692 O O . GLN A 1 90 ? -14.876 -15.053 29.305 1.00 45.47 90 GLN A O 1
ATOM 697 N N . ILE A 1 91 ? -14.753 -13.305 27.910 1.00 47.62 91 ILE A N 1
ATOM 698 C CA . ILE A 1 91 ? -13.292 -13.118 28.087 1.00 47.62 91 ILE A CA 1
ATOM 699 C C . ILE A 1 91 ? -12.931 -12.050 29.140 1.00 47.62 91 ILE A C 1
ATOM 701 O O . ILE A 1 91 ? -11.892 -12.140 29.792 1.00 47.62 91 ILE A O 1
ATOM 705 N N . PHE A 1 92 ? -13.788 -11.056 29.395 1.00 46.06 92 PHE A N 1
ATOM 706 C CA . PHE A 1 92 ? -13.461 -9.922 30.274 1.00 46.06 92 PHE A CA 1
ATOM 707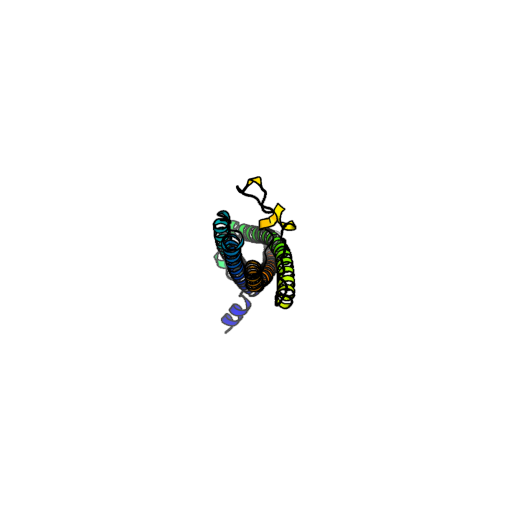 C C . PHE A 1 92 ? -14.073 -10.009 31.680 1.00 46.06 92 PHE A C 1
ATOM 709 O O . PHE A 1 92 ? -14.617 -9.026 32.188 1.00 46.06 92 PHE A O 1
ATOM 716 N N . LYS A 1 93 ? -13.936 -11.148 32.371 1.00 47.81 93 LYS A N 1
ATOM 717 C CA . LYS A 1 93 ? -14.246 -11.215 33.816 1.00 47.81 93 LYS A CA 1
ATOM 718 C C . LYS A 1 93 ? -13.201 -10.506 34.700 1.00 47.81 93 LYS A C 1
ATOM 720 O O . LYS A 1 93 ? -13.519 -10.146 35.826 1.00 47.81 93 LYS A O 1
ATOM 725 N N . GLY A 1 94 ? -11.999 -10.205 34.189 1.00 46.00 94 GLY A N 1
ATOM 726 C CA . GLY A 1 94 ? -10.937 -9.501 34.931 1.00 46.00 94 GLY A CA 1
ATOM 727 C C . GLY A 1 94 ? -10.729 -8.036 34.514 1.00 46.00 94 GLY A C 1
ATOM 728 O O . GLY A 1 94 ? -10.649 -7.727 33.323 1.00 46.00 94 GLY A O 1
ATOM 729 N N . GLY A 1 95 ? -10.571 -7.125 35.485 1.00 48.47 95 GLY A N 1
ATOM 730 C CA . GLY A 1 95 ? -10.336 -5.685 35.256 1.00 48.47 95 GLY A CA 1
ATOM 731 C C . GLY A 1 95 ? -9.106 -5.353 34.391 1.00 48.47 95 GLY A C 1
ATOM 732 O O . GLY A 1 95 ? -9.124 -4.370 33.654 1.00 48.47 95 GLY A O 1
ATOM 733 N N . ARG A 1 96 ? -8.083 -6.221 34.384 1.00 45.00 96 ARG A N 1
ATOM 734 C CA . ARG A 1 96 ? -6.865 -6.082 33.560 1.00 45.00 96 ARG A CA 1
ATOM 735 C C . ARG A 1 96 ? -7.094 -6.289 32.061 1.00 45.00 96 ARG A C 1
ATOM 737 O O . ARG A 1 96 ? -6.497 -5.580 31.258 1.00 45.00 96 ARG A O 1
ATOM 744 N N . GLY A 1 97 ? -7.996 -7.189 31.666 1.00 50.97 97 GLY A N 1
ATOM 745 C CA . GLY A 1 97 ? -8.309 -7.376 30.247 1.00 50.97 97 GLY A CA 1
ATOM 746 C C . GLY A 1 97 ? -9.029 -6.155 29.652 1.00 50.97 97 GLY A C 1
ATOM 747 O O . GLY A 1 97 ? -8.764 -5.753 28.522 1.00 50.97 97 GLY A O 1
ATOM 748 N N . LYS A 1 98 ? -9.899 -5.506 30.436 1.00 53.75 98 LYS A N 1
ATOM 749 C CA . LYS A 1 98 ? -10.744 -4.386 29.978 1.00 53.75 98 LYS A CA 1
ATOM 750 C C . LYS A 1 98 ? -9.936 -3.133 29.613 1.00 53.75 98 LYS A C 1
ATOM 752 O O . LYS A 1 98 ? -10.307 -2.419 28.684 1.00 53.75 98 LYS A O 1
ATOM 757 N N . ILE A 1 99 ? -8.821 -2.896 30.309 1.00 54.50 99 ILE A N 1
ATOM 758 C CA . ILE A 1 99 ? -7.866 -1.816 30.007 1.00 54.50 99 ILE A CA 1
ATOM 759 C C . ILE A 1 99 ? -7.064 -2.152 28.737 1.00 54.50 99 ILE A C 1
ATOM 761 O O . ILE A 1 99 ? -6.860 -1.278 27.892 1.00 54.50 99 ILE A O 1
ATOM 765 N N . GLY A 1 100 ? -6.707 -3.428 28.544 1.00 62.56 100 GLY A N 1
ATOM 766 C CA . GLY A 1 100 ? -5.997 -3.912 27.356 1.00 62.56 100 GLY A CA 1
ATOM 767 C C . GLY A 1 100 ? -6.754 -3.681 26.045 1.00 62.56 100 GLY A C 1
ATOM 768 O O . GLY A 1 100 ? -6.135 -3.326 25.049 1.00 62.56 100 GLY A O 1
ATOM 769 N N . GLY A 1 101 ? -8.089 -3.783 26.040 1.00 70.62 101 GLY A N 1
ATOM 770 C CA . GLY A 1 101 ? -8.898 -3.552 24.834 1.00 70.62 101 GLY A CA 1
ATOM 771 C C . GLY A 1 101 ? -8.826 -2.116 24.291 1.00 70.62 101 GLY A C 1
ATOM 772 O O . GLY A 1 101 ? -8.680 -1.920 23.088 1.00 70.62 101 GLY A O 1
ATOM 773 N N . ARG A 1 102 ? -8.868 -1.097 25.165 1.00 73.75 102 ARG A N 1
ATOM 774 C CA . ARG A 1 102 ? -8.726 0.318 24.756 1.00 73.75 102 ARG A CA 1
ATOM 775 C C . ARG A 1 102 ? -7.329 0.617 24.230 1.00 73.75 102 ARG A C 1
ATOM 777 O O . ARG A 1 102 ? -7.196 1.248 23.186 1.00 73.75 102 ARG A O 1
ATOM 784 N N . VAL A 1 103 ? -6.313 0.171 24.970 1.00 81.94 103 VAL A N 1
ATOM 785 C CA . VAL A 1 103 ? -4.909 0.381 24.601 1.00 81.94 103 VAL A CA 1
ATOM 786 C C . VAL A 1 103 ? -4.608 -0.334 23.287 1.00 81.94 103 VAL A C 1
ATOM 788 O O . VAL A 1 103 ? -4.010 0.264 22.404 1.00 81.94 103 VAL A O 1
ATOM 791 N N . SER A 1 104 ? -5.106 -1.559 23.104 1.00 85.38 104 SER A N 1
ATOM 792 C CA . SER A 1 104 ? -4.949 -2.316 21.860 1.00 85.38 104 SER A CA 1
ATOM 793 C C . SER A 1 104 ? -5.574 -1.596 20.662 1.00 85.38 104 SER A C 1
ATOM 795 O O . SER A 1 104 ? -4.880 -1.398 19.669 1.00 85.38 104 SER A O 1
ATOM 797 N N . ILE A 1 105 ? -6.825 -1.122 20.756 1.00 87.50 105 ILE A N 1
ATOM 798 C CA . ILE A 1 105 ? -7.463 -0.381 19.652 1.00 87.50 105 ILE A CA 1
ATOM 799 C C . ILE A 1 105 ? -6.712 0.928 19.363 1.00 87.50 105 ILE A C 1
ATOM 801 O O . ILE A 1 105 ? -6.471 1.242 18.201 1.00 87.50 105 ILE A O 1
ATOM 805 N N . ALA A 1 106 ? -6.302 1.673 20.395 1.00 89.31 106 ALA A N 1
ATOM 806 C CA . ALA A 1 106 ? -5.539 2.909 20.221 1.00 89.31 106 ALA A CA 1
ATOM 807 C C . ALA A 1 106 ? -4.187 2.662 19.529 1.00 89.31 106 ALA A C 1
ATOM 809 O O . ALA A 1 106 ? -3.834 3.377 18.593 1.00 89.31 106 ALA A O 1
ATOM 810 N N . VAL A 1 107 ? -3.461 1.614 19.929 1.00 91.19 107 VAL A N 1
ATOM 811 C CA . VAL A 1 107 ? -2.205 1.201 19.285 1.00 91.19 107 VAL A CA 1
ATOM 812 C C . VAL A 1 107 ? -2.450 0.791 17.831 1.00 91.19 107 VAL A C 1
ATOM 814 O O . VAL A 1 107 ? -1.716 1.226 16.946 1.00 91.19 107 VAL A O 1
ATOM 817 N N . CYS A 1 108 ? -3.513 0.030 17.548 1.00 93.06 108 CYS A N 1
ATOM 818 C CA . CYS A 1 108 ? -3.894 -0.319 16.180 1.00 93.06 108 CYS A CA 1
ATOM 819 C C . CYS A 1 108 ? -4.189 0.921 15.324 1.00 93.06 108 CYS A C 1
ATOM 821 O O . CYS A 1 108 ? -3.753 0.953 14.176 1.00 93.06 108 CYS A O 1
ATOM 823 N N . ILE A 1 109 ? -4.865 1.944 15.862 1.00 94.31 109 ILE A N 1
ATOM 824 C CA . ILE A 1 109 ? -5.112 3.214 15.155 1.00 94.31 109 ILE A CA 1
ATOM 825 C C . ILE A 1 109 ? -3.789 3.890 14.789 1.00 94.31 109 ILE A C 1
ATOM 827 O O . ILE A 1 109 ? -3.592 4.238 13.628 1.00 94.31 109 ILE A O 1
ATOM 831 N N . VAL A 1 110 ? -2.871 4.037 15.751 1.00 95.62 110 VAL A N 1
ATOM 832 C CA . VAL A 1 110 ? -1.572 4.692 15.518 1.00 95.62 110 VAL A CA 1
ATOM 833 C C . VAL A 1 110 ? -0.762 3.940 14.461 1.00 95.62 110 VAL A C 1
ATOM 835 O O . VAL A 1 110 ? -0.280 4.551 13.511 1.00 95.62 110 VAL A O 1
ATOM 838 N N . ILE A 1 111 ? -0.655 2.613 14.576 1.00 95.44 111 ILE A N 1
ATOM 839 C CA . ILE A 1 111 ? 0.092 1.796 13.609 1.00 95.44 111 ILE A CA 1
ATOM 840 C C . ILE A 1 111 ? -0.560 1.863 12.219 1.00 95.44 111 ILE A C 1
ATOM 842 O O . ILE A 1 111 ? 0.139 2.083 11.232 1.00 95.44 111 ILE A O 1
ATOM 846 N N . THR A 1 112 ? -1.889 1.731 12.127 1.00 96.19 112 THR A N 1
ATOM 847 C CA . THR A 1 112 ? -2.613 1.794 10.842 1.00 96.19 112 THR A CA 1
ATOM 848 C C . THR A 1 112 ? -2.437 3.161 10.183 1.00 96.19 112 THR A C 1
ATOM 850 O O . THR A 1 112 ? -2.272 3.241 8.969 1.00 96.19 112 THR A O 1
ATOM 853 N N . TYR A 1 113 ? -2.422 4.237 10.973 1.00 96.62 113 TYR A N 1
ATOM 854 C CA . TYR A 1 113 ? -2.194 5.592 10.480 1.00 96.62 113 TYR A CA 1
ATOM 855 C C . TYR A 1 113 ? -0.785 5.761 9.901 1.00 96.62 113 TYR A C 1
ATOM 857 O O . TYR A 1 113 ? -0.638 6.241 8.779 1.00 96.62 113 TYR A O 1
ATOM 865 N N . LEU A 1 114 ? 0.251 5.300 10.610 1.00 96.81 114 LEU A N 1
ATOM 866 C CA . LEU A 1 114 ? 1.628 5.335 10.103 1.00 96.81 114 LEU A CA 1
ATOM 867 C C . LEU A 1 114 ? 1.786 4.507 8.822 1.00 96.81 114 LEU A C 1
ATOM 869 O O . LEU A 1 114 ? 2.407 4.965 7.864 1.00 96.81 114 LEU A O 1
ATOM 873 N N . LEU A 1 115 ? 1.178 3.318 8.769 1.00 95.19 115 LEU A N 1
ATOM 874 C CA . LEU A 1 115 ? 1.158 2.501 7.555 1.00 95.19 115 LEU A CA 1
ATOM 875 C C . LEU A 1 115 ? 0.448 3.216 6.403 1.00 95.19 115 LEU A C 1
ATOM 877 O O . LEU A 1 115 ? 0.927 3.165 5.274 1.00 95.19 115 LEU A O 1
ATOM 881 N N . ASN A 1 116 ? -0.658 3.911 6.670 1.00 96.69 116 ASN A N 1
ATOM 882 C CA . ASN A 1 116 ? -1.360 4.682 5.651 1.00 96.69 116 ASN A CA 1
ATOM 883 C C . ASN A 1 116 ? -0.477 5.800 5.074 1.00 96.69 116 ASN A C 1
ATOM 885 O O . ASN A 1 116 ? -0.411 5.931 3.855 1.00 96.69 116 ASN A O 1
ATOM 889 N N . LEU A 1 117 ? 0.271 6.530 5.913 1.00 96.81 117 LEU A N 1
ATOM 890 C CA . LEU A 1 117 ? 1.241 7.533 5.449 1.00 96.81 117 LEU A CA 1
ATOM 891 C C . LEU A 1 117 ? 2.317 6.917 4.542 1.00 96.81 117 LEU A C 1
ATOM 893 O O . LEU A 1 117 ? 2.618 7.467 3.482 1.00 96.81 117 LEU A O 1
ATOM 897 N N . ILE A 1 118 ? 2.863 5.758 4.925 1.00 95.75 118 ILE A N 1
ATOM 898 C CA . ILE A 1 118 ? 3.859 5.034 4.120 1.00 95.75 118 ILE A CA 1
ATOM 899 C C . ILE A 1 118 ? 3.268 4.650 2.758 1.00 95.75 118 ILE A C 1
ATOM 901 O O . ILE A 1 118 ? 3.875 4.922 1.723 1.00 95.75 118 ILE A O 1
ATOM 905 N N . TRP A 1 119 ? 2.068 4.067 2.738 1.00 95.94 119 TRP A N 1
ATOM 906 C CA . TRP A 1 119 ? 1.407 3.654 1.499 1.00 95.94 119 TRP A CA 1
ATOM 907 C C . TRP A 1 119 ? 0.986 4.827 0.612 1.00 95.94 119 TRP A C 1
ATOM 909 O O . TRP A 1 119 ? 1.033 4.697 -0.607 1.00 95.94 119 TRP A O 1
ATOM 919 N N . MET A 1 120 ? 0.651 5.987 1.183 1.00 96.69 120 MET A N 1
ATOM 920 C CA . MET A 1 120 ? 0.455 7.213 0.402 1.00 96.69 120 MET A CA 1
ATOM 921 C C . MET A 1 120 ? 1.752 7.674 -0.269 1.00 96.69 120 MET A C 1
ATOM 923 O O . MET A 1 120 ? 1.726 8.061 -1.436 1.00 96.69 120 MET A O 1
ATOM 927 N N . GLY A 1 121 ? 2.890 7.582 0.426 1.00 95.69 121 GLY A N 1
ATOM 928 C CA . GLY A 1 121 ? 4.203 7.843 -0.169 1.00 95.69 121 GLY A CA 1
ATOM 929 C C . GLY A 1 121 ? 4.522 6.881 -1.319 1.00 95.69 121 GLY A C 1
ATOM 930 O O . GLY A 1 121 ? 4.941 7.318 -2.391 1.00 95.69 121 GLY A O 1
ATOM 931 N N . ILE A 1 122 ? 4.252 5.584 -1.130 1.00 94.19 122 ILE A N 1
ATOM 932 C CA . ILE A 1 122 ? 4.399 4.565 -2.182 1.00 94.19 122 ILE A CA 1
ATOM 933 C C . ILE A 1 122 ? 3.491 4.892 -3.371 1.00 94.19 122 ILE A C 1
ATOM 935 O O . ILE A 1 122 ? 3.960 4.898 -4.504 1.00 94.19 122 ILE A O 1
ATOM 939 N N . LEU A 1 123 ? 2.217 5.210 -3.136 1.00 95.88 123 LEU A N 1
ATOM 940 C CA . LEU A 1 123 ? 1.276 5.578 -4.193 1.00 95.88 123 LEU A CA 1
ATOM 941 C C . LEU A 1 123 ? 1.767 6.799 -4.982 1.00 95.88 123 LEU A C 1
ATOM 943 O O . LEU A 1 123 ? 1.787 6.755 -6.208 1.00 95.88 123 LEU A O 1
ATOM 947 N N . ALA A 1 124 ? 2.215 7.857 -4.303 1.00 96.75 124 ALA A N 1
ATOM 948 C CA . ALA A 1 124 ? 2.748 9.050 -4.957 1.00 96.75 124 ALA A CA 1
ATOM 949 C C . ALA A 1 124 ? 3.957 8.720 -5.847 1.00 96.75 124 ALA A C 1
ATOM 951 O O . ALA A 1 124 ? 4.019 9.144 -7.002 1.00 96.75 124 ALA A O 1
ATOM 952 N N . PHE A 1 125 ? 4.883 7.900 -5.347 1.00 93.06 125 PHE A N 1
ATOM 953 C CA . PHE A 1 125 ? 6.020 7.425 -6.130 1.00 93.06 125 PHE A CA 1
ATOM 954 C C . PHE A 1 125 ? 5.582 6.593 -7.346 1.00 93.06 125 PHE A C 1
ATOM 956 O O . PHE A 1 125 ? 6.079 6.801 -8.452 1.00 93.06 125 PHE A O 1
ATOM 963 N N . MET A 1 126 ? 4.610 5.696 -7.176 1.00 92.44 126 MET A N 1
ATOM 964 C CA . MET A 1 126 ? 4.085 4.870 -8.265 1.00 92.44 126 MET A CA 1
ATOM 965 C C . MET A 1 126 ? 3.350 5.687 -9.326 1.00 92.44 126 MET A C 1
ATOM 967 O O . MET A 1 126 ? 3.453 5.362 -10.507 1.00 92.44 126 MET A O 1
ATOM 971 N N . ILE A 1 127 ? 2.655 6.761 -8.944 1.00 94.31 127 ILE A N 1
ATOM 972 C CA . ILE A 1 127 ? 2.047 7.705 -9.891 1.00 94.31 127 ILE A CA 1
ATOM 973 C C . ILE A 1 127 ? 3.133 8.350 -10.756 1.00 94.31 127 ILE A C 1
ATOM 975 O O . ILE A 1 127 ? 3.003 8.366 -11.979 1.00 94.31 127 ILE A O 1
ATOM 979 N N . ILE A 1 128 ? 4.227 8.817 -10.144 1.00 92.56 128 ILE A N 1
ATOM 980 C CA . ILE A 1 128 ? 5.359 9.410 -10.872 1.00 92.56 128 ILE A CA 1
ATOM 981 C C . ILE A 1 128 ? 5.985 8.384 -11.821 1.00 92.56 128 ILE A C 1
ATOM 983 O O . ILE A 1 128 ? 6.181 8.680 -12.998 1.00 92.56 128 ILE A O 1
ATOM 987 N N . LEU A 1 129 ? 6.260 7.165 -11.344 1.00 88.94 129 LEU A N 1
ATOM 988 C CA . LEU A 1 129 ? 6.810 6.103 -12.189 1.00 88.94 129 LEU A CA 1
ATOM 989 C C . LEU A 1 129 ? 5.888 5.772 -13.361 1.00 88.94 129 LEU A C 1
ATOM 991 O O . LEU A 1 129 ? 6.349 5.693 -14.496 1.00 88.94 129 LEU A O 1
ATOM 995 N N . THR A 1 130 ? 4.591 5.618 -13.098 1.00 90.50 130 THR A N 1
ATOM 996 C CA . THR A 1 130 ? 3.600 5.335 -14.141 1.00 90.50 130 THR A CA 1
ATOM 997 C C . THR A 1 130 ? 3.604 6.453 -15.175 1.00 90.50 130 THR A C 1
ATOM 999 O O . THR A 1 130 ? 3.703 6.172 -16.361 1.00 90.50 130 THR A O 1
ATOM 1002 N N . PHE A 1 131 ? 3.597 7.717 -14.749 1.00 89.69 131 PHE A N 1
ATOM 1003 C CA . PHE A 1 131 ? 3.664 8.860 -15.658 1.00 89.69 131 PHE A CA 1
ATOM 1004 C C . PHE A 1 131 ? 4.911 8.823 -16.557 1.00 89.69 131 PHE A C 1
ATOM 1006 O O . PHE A 1 131 ? 4.796 8.973 -17.772 1.00 89.69 131 PHE A O 1
ATOM 1013 N N . VAL A 1 132 ? 6.088 8.549 -15.989 1.00 86.25 132 VAL A N 1
ATOM 1014 C CA . VAL A 1 132 ? 7.341 8.431 -16.752 1.00 86.25 132 VAL A CA 1
ATOM 1015 C C . VAL A 1 132 ? 7.270 7.290 -17.775 1.00 86.25 132 VAL A C 1
ATOM 1017 O O . VAL A 1 132 ? 7.634 7.484 -18.934 1.00 86.25 132 VAL A O 1
ATOM 1020 N N . TYR A 1 133 ? 6.764 6.116 -17.388 1.00 82.50 133 TYR A N 1
ATOM 1021 C CA . TYR A 1 133 ? 6.604 4.985 -18.309 1.00 82.50 133 TYR A CA 1
ATOM 1022 C C . TYR A 1 133 ? 5.583 5.262 -19.415 1.00 82.50 133 TYR A C 1
ATOM 1024 O O . TYR A 1 133 ? 5.839 4.921 -20.568 1.00 82.50 133 TYR A O 1
ATOM 1032 N N . MET A 1 134 ? 4.477 5.941 -19.098 1.00 85.62 134 MET A N 1
ATOM 1033 C CA . MET A 1 134 ? 3.501 6.384 -20.096 1.00 85.62 134 MET A CA 1
ATOM 1034 C C . MET A 1 134 ? 4.152 7.335 -21.106 1.00 85.62 134 MET A C 1
ATOM 1036 O O . MET A 1 134 ? 3.967 7.162 -22.308 1.00 85.62 134 MET A O 1
ATOM 1040 N N . MET A 1 135 ? 4.973 8.291 -20.652 1.00 85.62 135 MET A N 1
ATOM 1041 C CA . MET A 1 135 ? 5.716 9.179 -21.554 1.00 85.62 135 MET A CA 1
ATOM 1042 C C . MET A 1 135 ? 6.638 8.399 -22.499 1.00 85.62 135 MET A C 1
ATOM 1044 O O . MET A 1 135 ? 6.624 8.642 -23.705 1.00 85.62 135 MET A O 1
ATOM 1048 N N . TYR A 1 136 ? 7.408 7.436 -21.983 1.00 79.75 136 TYR A N 1
ATOM 1049 C CA . TYR A 1 136 ? 8.275 6.605 -22.823 1.00 79.75 136 TYR A CA 1
ATOM 1050 C C . TYR A 1 136 ? 7.488 5.711 -23.787 1.00 79.75 136 TYR A C 1
ATOM 1052 O O . TYR A 1 136 ? 7.906 5.555 -24.933 1.00 79.75 136 TYR A O 1
ATOM 1060 N N . SER A 1 137 ? 6.338 5.174 -23.369 1.00 82.75 137 SER A N 1
ATOM 1061 C CA . SER A 1 137 ? 5.452 4.397 -24.245 1.00 82.75 137 SER A CA 1
ATOM 1062 C C . SER A 1 137 ? 4.956 5.241 -25.426 1.00 82.75 137 SER A C 1
ATOM 1064 O O . SER A 1 137 ? 5.012 4.788 -26.571 1.00 82.75 137 SER A O 1
ATOM 1066 N N . GLN A 1 138 ? 4.581 6.505 -25.182 1.00 82.38 138 GLN A N 1
ATOM 1067 C CA . GLN A 1 138 ? 4.195 7.439 -26.247 1.00 82.38 138 GLN A CA 1
ATOM 1068 C C . GLN A 1 138 ? 5.366 7.770 -27.182 1.00 82.38 138 GLN A C 1
ATOM 1070 O O . GLN A 1 138 ? 5.219 7.721 -28.399 1.00 82.38 138 GLN A O 1
ATOM 1075 N N . ILE A 1 139 ? 6.563 8.036 -26.654 1.00 80.19 139 ILE A N 1
ATOM 1076 C CA . ILE A 1 139 ? 7.747 8.261 -27.502 1.00 80.19 139 ILE A CA 1
ATOM 1077 C C . ILE A 1 139 ? 8.005 7.041 -28.398 1.00 80.19 139 ILE A C 1
ATOM 1079 O O . ILE A 1 139 ? 8.255 7.184 -29.592 1.00 80.19 139 ILE A O 1
ATOM 1083 N N . CYS A 1 140 ? 7.885 5.836 -27.843 1.00 79.38 140 CYS A N 1
ATOM 1084 C CA . CYS A 1 140 ? 8.041 4.591 -28.582 1.00 79.38 140 CYS A CA 1
ATOM 1085 C C . CYS A 1 140 ? 6.936 4.344 -29.618 1.00 79.38 140 CYS A C 1
ATOM 1087 O O . CYS A 1 140 ? 7.214 3.782 -30.676 1.00 79.38 140 CYS A O 1
ATOM 1089 N N . SER A 1 141 ? 5.688 4.742 -29.356 1.00 77.12 141 SER A N 1
ATOM 1090 C CA . SER A 1 141 ? 4.595 4.594 -30.324 1.00 77.12 141 SER A CA 1
ATOM 1091 C C . SER A 1 141 ? 4.775 5.516 -31.534 1.00 77.12 141 SER A C 1
ATOM 1093 O O . SER A 1 141 ? 4.534 5.086 -32.662 1.00 77.12 141 SER A O 1
ATOM 1095 N N . HIS A 1 142 ? 5.260 6.740 -31.310 1.00 72.06 142 HIS A N 1
ATOM 1096 C CA . HIS A 1 142 ? 5.543 7.710 -32.365 1.00 72.06 142 HIS A CA 1
ATOM 1097 C C . HIS A 1 142 ? 6.823 7.374 -33.144 1.00 72.06 142 HIS A C 1
ATOM 1099 O O . HIS A 1 142 ? 6.791 7.339 -34.371 1.00 72.06 142 HIS A O 1
ATOM 1105 N N . ALA A 1 143 ? 7.919 7.041 -32.455 1.00 68.44 143 ALA A N 1
ATOM 1106 C CA . ALA A 1 143 ? 9.205 6.758 -33.093 1.00 68.44 143 ALA A CA 1
ATOM 1107 C C . ALA A 1 143 ? 9.185 5.486 -33.957 1.00 68.44 143 ALA A C 1
ATOM 1109 O O . ALA A 1 143 ? 9.776 5.471 -35.032 1.00 68.44 143 ALA A O 1
ATOM 1110 N N . VAL A 1 144 ? 8.482 4.424 -33.534 1.00 64.69 144 VAL A N 1
ATOM 1111 C CA . VAL A 1 144 ? 8.370 3.193 -34.343 1.00 64.69 144 VAL A CA 1
ATOM 1112 C C . VAL A 1 144 ? 7.581 3.443 -35.634 1.00 64.69 144 VAL A C 1
ATOM 1114 O O . VAL A 1 144 ? 7.894 2.853 -36.664 1.00 64.69 144 VAL A O 1
ATOM 1117 N N . ARG A 1 145 ? 6.597 4.349 -35.608 1.00 60.78 145 ARG A N 1
ATOM 1118 C CA . ARG A 1 145 ? 5.731 4.656 -36.755 1.00 60.78 145 ARG A CA 1
ATOM 1119 C C . ARG A 1 145 ? 6.426 5.485 -37.842 1.00 60.78 145 ARG A C 1
ATOM 1121 O O . ARG A 1 145 ? 6.027 5.392 -38.994 1.00 60.78 145 ARG A O 1
ATOM 1128 N N . GLU A 1 146 ? 7.452 6.261 -37.492 1.00 58.62 146 GLU A N 1
ATOM 1129 C CA . GLU A 1 146 ? 8.294 6.994 -38.457 1.00 58.62 146 GLU A CA 1
ATOM 1130 C C . GLU A 1 146 ? 9.524 6.195 -38.934 1.00 58.62 146 GLU A C 1
ATOM 1132 O O . GLU A 1 146 ? 10.188 6.589 -39.889 1.00 58.62 146 GLU A O 1
ATOM 1137 N N . SER A 1 147 ? 9.849 5.072 -38.282 1.00 53.78 147 SER A N 1
ATOM 1138 C CA . SER A 1 147 ? 11.121 4.355 -38.475 1.00 53.78 147 SER A CA 1
ATOM 1139 C C . SER A 1 147 ? 11.183 3.375 -39.653 1.00 53.78 147 SER A C 1
ATOM 1141 O O . SER A 1 147 ? 12.161 2.637 -39.748 1.00 53.78 147 SER A O 1
ATOM 1143 N N . GLU A 1 148 ? 10.192 3.349 -40.551 1.00 52.66 148 GLU A N 1
ATOM 1144 C CA . GLU A 1 148 ? 10.274 2.477 -41.736 1.00 52.66 148 GLU A CA 1
ATOM 1145 C C . GLU A 1 148 ? 11.416 2.875 -42.694 1.00 52.66 148 GLU A C 1
ATOM 1147 O O . GLU A 1 148 ? 11.895 1.998 -43.402 1.00 52.66 148 GLU A O 1
ATOM 1152 N N . ASP A 1 149 ? 11.957 4.107 -42.626 1.00 48.91 149 ASP A N 1
ATOM 1153 C CA . ASP A 1 149 ? 13.044 4.548 -43.528 1.00 48.91 149 ASP A CA 1
ATOM 1154 C C . ASP A 1 149 ? 14.234 5.305 -42.888 1.00 48.91 149 ASP A C 1
ATOM 1156 O O . ASP A 1 149 ? 15.293 5.409 -43.511 1.00 48.91 149 ASP A O 1
ATOM 1160 N N . LEU A 1 150 ? 14.144 5.815 -41.650 1.00 51.97 150 LEU A N 1
ATOM 1161 C CA . LEU A 1 150 ? 15.250 6.544 -41.000 1.00 51.97 150 LEU A CA 1
ATOM 1162 C C . LEU A 1 150 ? 15.610 5.921 -39.648 1.00 51.97 150 LEU A C 1
ATOM 1164 O O . LEU A 1 150 ? 14.774 5.828 -38.752 1.00 51.97 150 LEU A O 1
ATOM 1168 N N . GLY A 1 151 ? 16.878 5.532 -39.483 1.00 56.62 151 GLY A N 1
ATOM 1169 C CA . GLY A 1 151 ? 17.438 4.971 -38.251 1.00 56.62 151 GLY A CA 1
ATOM 1170 C C . GLY A 1 151 ? 17.330 5.915 -37.050 1.00 56.62 151 GLY A C 1
ATOM 1171 O O . GLY A 1 151 ? 18.292 6.594 -36.696 1.00 56.62 151 GLY A O 1
ATOM 1172 N N . TYR A 1 152 ? 16.161 5.941 -36.409 1.00 64.50 152 TYR A N 1
ATOM 1173 C CA . TYR A 1 152 ? 15.894 6.771 -35.243 1.00 64.50 152 TYR A CA 1
ATOM 1174 C C . TYR A 1 152 ? 16.682 6.242 -34.037 1.00 64.50 152 TYR A C 1
ATOM 1176 O O . TYR A 1 152 ? 16.595 5.068 -33.666 1.00 64.50 152 TYR A O 1
ATOM 1184 N N . CYS A 1 153 ? 17.484 7.120 -33.441 1.00 68.62 153 CYS A N 1
ATOM 1185 C CA . CYS A 1 153 ? 18.348 6.828 -32.305 1.00 68.62 153 CYS A CA 1
ATOM 1186 C C . CYS A 1 153 ? 17.903 7.664 -31.108 1.00 68.62 153 CYS A C 1
ATOM 1188 O O . CYS A 1 153 ? 17.906 8.892 -31.185 1.00 68.62 153 CYS A O 1
ATOM 1190 N N . ILE A 1 154 ? 17.590 7.027 -29.978 1.00 69.00 154 ILE A N 1
ATOM 1191 C CA . ILE A 1 154 ? 17.383 7.750 -28.719 1.00 69.00 154 ILE A CA 1
ATOM 1192 C C . ILE A 1 154 ? 18.650 7.677 -27.879 1.00 69.00 154 ILE A C 1
ATOM 1194 O O . ILE A 1 154 ? 19.194 6.606 -27.609 1.00 69.00 154 ILE A O 1
ATOM 1198 N N . SER A 1 155 ? 19.113 8.855 -27.464 1.00 66.69 155 SER A N 1
ATOM 1199 C CA . SER A 1 155 ? 20.258 9.024 -26.582 1.00 66.69 155 SER A CA 1
ATOM 1200 C C . SER A 1 155 ? 19.792 9.200 -25.141 1.00 66.69 155 SER A C 1
ATOM 1202 O O . SER A 1 155 ? 19.229 10.229 -24.774 1.00 66.69 155 SER A O 1
ATOM 1204 N N . PHE A 1 156 ? 20.066 8.207 -24.296 1.00 66.94 156 PHE A N 1
ATOM 1205 C CA . PHE A 1 156 ? 19.772 8.218 -22.860 1.00 66.94 156 PHE A CA 1
ATOM 1206 C C . PHE A 1 156 ? 20.880 8.889 -22.030 1.00 66.94 156 PHE A C 1
ATOM 1208 O O . PHE A 1 156 ? 21.003 8.642 -20.833 1.00 66.94 156 PHE A O 1
ATOM 1215 N N . LYS A 1 157 ? 21.688 9.773 -22.632 1.00 66.50 157 LYS A N 1
ATOM 1216 C CA . LYS A 1 157 ? 22.775 10.485 -21.929 1.00 66.50 157 LYS A CA 1
ATOM 1217 C C . LYS A 1 157 ? 22.284 11.227 -20.676 1.00 66.50 157 LYS A C 1
ATOM 1219 O O . LYS A 1 157 ? 22.998 11.270 -19.680 1.00 66.50 157 LYS A O 1
ATOM 1224 N N . ASN A 1 158 ? 21.040 11.711 -20.685 1.00 65.00 158 ASN A N 1
ATOM 1225 C CA . ASN A 1 158 ? 20.429 12.450 -19.572 1.00 65.00 158 ASN A CA 1
ATOM 1226 C C . ASN A 1 158 ? 20.172 11.596 -18.315 1.00 65.00 158 ASN A C 1
ATOM 1228 O O . ASN A 1 158 ? 20.126 12.135 -17.214 1.00 65.00 158 ASN A O 1
ATOM 1232 N N . VAL A 1 159 ? 20.039 10.272 -18.452 1.00 64.44 159 VAL A N 1
ATOM 1233 C CA . VAL A 1 159 ? 19.924 9.335 -17.314 1.00 64.44 159 VAL A CA 1
ATOM 1234 C C . VAL A 1 159 ? 21.260 8.684 -16.953 1.00 64.44 159 VAL A C 1
ATOM 1236 O O . VAL A 1 159 ? 21.320 7.885 -16.021 1.00 64.44 159 VAL A O 1
ATOM 1239 N N . GLY A 1 160 ? 22.355 9.069 -17.620 1.00 59.91 160 GLY A N 1
ATOM 1240 C CA . GLY A 1 160 ? 23.703 8.571 -17.334 1.00 59.91 160 GLY A CA 1
ATOM 1241 C C . GLY A 1 160 ? 24.161 8.818 -15.892 1.00 59.91 160 GLY A C 1
ATOM 1242 O O . GLY A 1 160 ? 24.981 8.062 -15.383 1.00 59.91 160 GLY A O 1
ATOM 1243 N N . PHE A 1 161 ? 23.580 9.801 -15.187 1.00 64.19 161 PHE A N 1
ATOM 1244 C CA . PHE A 1 161 ? 23.872 10.041 -13.767 1.00 64.19 161 PHE A CA 1
ATOM 1245 C C . PHE A 1 161 ? 23.507 8.850 -12.862 1.00 64.19 161 PHE A C 1
ATOM 1247 O O . PHE A 1 161 ? 24.134 8.665 -11.822 1.00 64.19 161 PHE A O 1
ATOM 1254 N N . LEU A 1 162 ? 22.515 8.035 -13.251 1.00 61.97 162 LEU A N 1
ATOM 1255 C CA . LEU A 1 162 ? 22.103 6.842 -12.500 1.00 61.97 162 LEU A CA 1
ATOM 1256 C C . LEU A 1 162 ? 23.164 5.730 -12.545 1.00 61.97 162 LEU A C 1
ATOM 1258 O O . LEU A 1 162 ? 23.114 4.805 -11.736 1.00 61.97 162 LEU A O 1
ATOM 1262 N N . PHE A 1 163 ? 24.134 5.827 -13.461 1.00 61.19 163 PHE A N 1
ATOM 1263 C CA . PHE A 1 163 ? 25.199 4.846 -13.671 1.00 61.19 163 PHE A CA 1
ATOM 1264 C C . PHE A 1 163 ? 26.569 5.537 -13.600 1.00 61.19 163 PHE A C 1
ATOM 1266 O O . PHE A 1 163 ? 27.206 5.763 -14.632 1.00 61.19 163 PHE A O 1
ATOM 1273 N N . PRO A 1 164 ? 27.034 5.913 -12.393 1.00 58.88 164 PRO A N 1
ATOM 1274 C CA . PRO A 1 164 ? 28.282 6.644 -12.240 1.00 58.88 164 PRO A CA 1
ATOM 1275 C C . PRO A 1 164 ? 29.487 5.834 -12.739 1.00 58.88 164 PRO A C 1
ATOM 1277 O O . PRO A 1 164 ? 29.618 4.634 -12.488 1.00 58.88 164 PRO A O 1
ATOM 1280 N N . ASN A 1 165 ? 30.402 6.540 -13.408 1.00 55.28 165 ASN A N 1
ATOM 1281 C CA . ASN A 1 165 ? 31.626 6.023 -14.033 1.00 55.28 165 ASN A CA 1
ATOM 1282 C C . ASN A 1 165 ? 32.502 5.191 -13.065 1.00 55.28 165 ASN A C 1
ATOM 1284 O O . ASN A 1 165 ? 33.186 4.256 -13.460 1.00 55.28 165 ASN A O 1
ATOM 1288 N N . THR A 1 166 ? 32.429 5.475 -11.763 1.00 56.34 166 THR A N 1
ATOM 1289 C CA . THR A 1 166 ? 33.209 4.792 -10.718 1.00 56.34 166 THR A CA 1
ATOM 1290 C C . THR A 1 166 ? 32.771 3.355 -10.434 1.00 56.34 166 THR A C 1
ATOM 1292 O O . THR A 1 166 ? 33.510 2.622 -9.786 1.00 56.34 166 THR A O 1
ATOM 1295 N N . THR A 1 167 ? 31.580 2.939 -10.880 1.00 55.62 167 THR A N 1
ATOM 1296 C CA . THR A 1 167 ? 31.031 1.606 -10.567 1.00 55.62 167 THR A CA 1
ATOM 1297 C C . THR A 1 167 ? 31.351 0.559 -11.646 1.00 55.62 167 THR A C 1
ATOM 1299 O O . THR A 1 167 ? 31.236 -0.634 -11.373 1.00 55.62 167 THR A O 1
ATOM 1302 N N . TYR A 1 168 ? 31.794 0.958 -12.851 1.00 54.72 168 TYR A N 1
ATOM 1303 C CA . TYR A 1 168 ? 31.931 0.033 -13.987 1.00 54.72 168 TYR A CA 1
ATOM 1304 C C . TYR A 1 168 ? 33.180 0.299 -14.853 1.00 54.72 168 TYR A C 1
ATOM 1306 O O . TYR A 1 168 ? 33.333 1.402 -15.376 1.00 54.72 168 TYR A O 1
ATOM 1314 N N . PRO A 1 169 ? 34.054 -0.704 -15.085 1.00 47.22 169 PRO A N 1
ATOM 1315 C CA . PRO A 1 169 ? 35.159 -0.575 -16.032 1.00 47.22 169 PRO A CA 1
ATOM 1316 C C . PRO A 1 169 ? 34.603 -0.527 -17.470 1.00 47.22 169 PRO A C 1
ATOM 1318 O O . PRO A 1 169 ? 33.810 -1.390 -17.848 1.00 47.22 169 PRO A O 1
ATOM 1321 N N . ASN A 1 170 ? 35.030 0.458 -18.274 1.00 54.69 170 ASN A N 1
ATOM 1322 C CA . ASN A 1 170 ? 34.543 0.783 -19.637 1.00 54.69 170 ASN A CA 1
ATOM 1323 C C . ASN A 1 170 ? 33.228 1.592 -19.713 1.00 54.69 170 ASN A C 1
ATOM 1325 O O . ASN A 1 170 ? 32.296 1.235 -20.439 1.00 54.69 170 ASN A O 1
ATOM 1329 N N . TYR A 1 171 ? 33.150 2.704 -18.980 1.00 56.62 171 TYR A N 1
ATOM 1330 C CA . TYR A 1 171 ? 32.098 3.711 -19.143 1.00 56.62 171 TYR A CA 1
ATOM 1331 C C . TYR A 1 171 ? 32.240 4.447 -20.487 1.00 56.62 171 TYR A C 1
ATOM 1333 O O . TYR A 1 171 ? 33.170 5.228 -20.681 1.00 56.62 171 TYR A O 1
ATOM 1341 N N . ASP A 1 172 ? 31.299 4.221 -21.405 1.00 61.31 172 ASP A N 1
ATOM 1342 C CA . ASP A 1 172 ? 31.152 4.997 -22.640 1.00 61.31 172 ASP A CA 1
ATOM 1343 C C . ASP A 1 172 ? 29.761 5.642 -22.670 1.00 61.31 172 ASP A C 1
ATOM 1345 O O . ASP A 1 172 ? 28.734 4.957 -22.659 1.00 61.31 172 ASP A O 1
ATOM 1349 N N . ILE A 1 173 ? 29.717 6.977 -22.728 1.00 61.22 173 ILE A N 1
ATOM 1350 C CA . ILE A 1 173 ? 28.469 7.752 -22.761 1.00 61.22 173 ILE A CA 1
ATOM 1351 C C . ILE A 1 173 ? 27.638 7.450 -24.015 1.00 61.22 173 ILE A C 1
ATOM 1353 O O . ILE A 1 173 ? 26.431 7.688 -24.038 1.00 61.22 173 ILE A O 1
ATOM 1357 N N . ASN A 1 174 ? 28.280 6.961 -25.080 1.00 59.81 174 ASN A N 1
ATOM 1358 C CA . ASN A 1 174 ? 27.627 6.647 -26.346 1.00 59.81 174 ASN A CA 1
ATOM 1359 C C . ASN A 1 174 ? 26.917 5.287 -26.306 1.00 59.81 174 ASN A C 1
ATOM 1361 O O . ASN A 1 174 ? 26.001 5.065 -27.092 1.00 59.81 174 ASN A O 1
ATOM 1365 N N . ARG A 1 175 ? 27.224 4.428 -25.321 1.00 60.62 175 ARG A N 1
ATOM 1366 C CA . ARG A 1 175 ? 26.531 3.148 -25.074 1.00 60.62 175 ARG A CA 1
ATOM 1367 C C . ARG A 1 175 ? 25.068 3.324 -24.645 1.00 60.62 175 ARG A C 1
ATOM 1369 O O . ARG A 1 175 ? 24.261 2.406 -24.784 1.00 60.62 175 ARG A O 1
ATOM 1376 N N . PHE A 1 176 ? 24.730 4.519 -24.159 1.00 62.88 176 PHE A N 1
ATOM 1377 C CA . PHE A 1 176 ? 23.371 4.952 -23.834 1.00 62.88 176 PHE A CA 1
ATOM 1378 C C . PHE A 1 176 ? 22.596 5.460 -25.056 1.00 62.88 176 PHE A C 1
ATOM 1380 O O . PHE A 1 176 ? 21.429 5.809 -24.925 1.00 62.88 176 PHE A O 1
ATOM 1387 N N . THR A 1 177 ? 23.209 5.518 -26.242 1.00 69.69 177 THR A N 1
ATOM 1388 C CA . THR A 1 177 ? 22.488 5.789 -27.491 1.00 69.69 177 THR A CA 1
ATOM 1389 C C . THR A 1 177 ? 22.080 4.461 -28.111 1.00 69.69 177 THR A C 1
ATOM 1391 O O . THR A 1 177 ? 22.935 3.645 -28.447 1.00 69.69 177 THR A O 1
ATOM 1394 N N . LYS A 1 178 ? 20.772 4.211 -28.216 1.00 69.38 178 LYS A N 1
ATOM 1395 C CA . LYS A 1 178 ? 20.224 2.976 -28.791 1.00 69.38 178 LYS A CA 1
ATOM 1396 C C . LYS A 1 178 ? 19.556 3.287 -30.125 1.00 69.38 178 LYS A C 1
ATOM 1398 O O . LYS A 1 178 ? 18.717 4.182 -30.201 1.00 69.38 178 LYS A O 1
ATOM 1403 N N . CYS A 1 179 ? 19.953 2.543 -31.155 1.00 72.12 179 CYS A N 1
ATOM 1404 C CA . CYS A 1 179 ? 19.524 2.701 -32.543 1.00 72.12 179 CYS A CA 1
ATOM 1405 C C . CYS A 1 179 ? 19.069 1.349 -33.115 1.00 72.12 179 CYS A C 1
ATOM 1407 O O . CYS A 1 179 ? 19.574 0.301 -32.703 1.00 72.12 179 CYS A O 1
ATOM 1409 N N . GLY A 1 180 ? 18.159 1.365 -34.092 1.00 73.19 180 GLY A N 1
ATOM 1410 C CA . GLY A 1 180 ? 17.770 0.170 -34.852 1.00 73.19 180 GLY A CA 1
ATOM 1411 C C . GLY A 1 180 ? 17.098 -0.921 -34.003 1.00 73.19 180 GLY A C 1
ATOM 1412 O O . GLY A 1 180 ? 16.196 -0.640 -33.216 1.00 73.19 180 GLY A O 1
ATOM 1413 N N . GLY A 1 181 ? 17.534 -2.178 -34.144 1.00 69.69 181 GLY A N 1
ATOM 1414 C CA . GLY A 1 181 ? 16.894 -3.332 -33.487 1.00 69.69 181 GLY A CA 1
ATOM 1415 C C . GLY A 1 181 ? 16.941 -3.313 -31.951 1.00 69.69 181 GLY A C 1
ATOM 1416 O O . GLY A 1 181 ? 16.004 -3.761 -31.294 1.00 69.69 181 GLY A O 1
ATOM 1417 N N . GLU A 1 182 ? 17.984 -2.730 -31.357 1.00 69.12 182 GLU A N 1
ATOM 1418 C CA . GLU A 1 182 ? 18.093 -2.567 -29.898 1.00 69.12 182 GLU A CA 1
ATOM 1419 C C . GLU A 1 182 ? 17.087 -1.537 -29.358 1.00 69.12 182 GLU A C 1
ATOM 1421 O O . GLU A 1 182 ? 16.548 -1.693 -28.262 1.00 69.12 182 GLU A O 1
ATOM 1426 N N . PHE A 1 183 ? 16.789 -0.503 -30.151 1.00 73.62 183 PHE A N 1
ATOM 1427 C CA . PHE A 1 183 ? 15.751 0.478 -29.840 1.00 73.62 183 PHE A CA 1
ATOM 1428 C C . PHE A 1 183 ? 14.349 -0.147 -29.916 1.00 73.62 183 PHE A C 1
ATOM 1430 O O . PHE A 1 183 ? 13.540 0.044 -29.007 1.00 73.62 183 PHE A O 1
ATOM 1437 N N . GLN A 1 184 ? 14.084 -0.972 -30.935 1.00 72.50 184 GLN A N 1
ATOM 1438 C CA . GLN A 1 184 ? 12.816 -1.701 -31.057 1.00 72.50 184 GLN A CA 1
ATOM 1439 C C . GLN A 1 184 ? 12.575 -2.653 -29.876 1.00 72.50 184 GLN A C 1
ATOM 1441 O O . GLN A 1 184 ? 11.480 -2.652 -29.314 1.00 72.50 184 GLN A O 1
ATOM 1446 N N . ARG A 1 185 ? 13.600 -3.399 -29.435 1.00 74.62 185 ARG A N 1
ATOM 1447 C CA . ARG A 1 185 ? 13.511 -4.275 -28.249 1.00 74.62 185 ARG A CA 1
ATOM 1448 C C . ARG A 1 185 ? 13.204 -3.499 -26.972 1.00 74.62 185 ARG A C 1
ATOM 1450 O O . ARG A 1 185 ? 12.356 -3.921 -26.190 1.00 74.62 185 ARG A O 1
ATOM 1457 N N . MET A 1 186 ? 13.848 -2.348 -26.773 1.00 76.62 186 MET A N 1
ATOM 1458 C CA . MET A 1 186 ? 13.539 -1.475 -25.640 1.00 76.62 186 MET A CA 1
ATOM 1459 C C . MET A 1 186 ? 12.093 -0.973 -25.697 1.00 76.62 186 MET A C 1
ATOM 1461 O O . MET A 1 186 ? 11.391 -1.017 -24.691 1.00 76.62 186 MET A O 1
ATOM 1465 N N . CYS A 1 187 ? 11.629 -0.515 -26.859 1.00 79.56 187 CYS A N 1
ATOM 1466 C CA . CYS A 1 187 ? 10.262 -0.023 -27.002 1.00 79.56 187 CYS A CA 1
ATOM 1467 C C . CYS A 1 187 ? 9.207 -1.114 -26.808 1.00 79.56 187 CYS A C 1
ATOM 1469 O O . CYS A 1 187 ? 8.148 -0.842 -26.242 1.00 79.56 187 CYS A O 1
ATOM 1471 N N . GLN A 1 188 ? 9.500 -2.347 -27.219 1.00 80.06 188 GLN A N 1
ATOM 1472 C CA . GLN A 1 188 ? 8.652 -3.495 -26.924 1.00 80.06 188 GLN A CA 1
ATOM 1473 C C . GLN A 1 188 ? 8.606 -3.771 -25.415 1.00 80.06 188 GLN A C 1
ATOM 1475 O O . GLN A 1 188 ? 7.521 -3.854 -24.850 1.00 80.06 188 GLN A O 1
ATOM 1480 N N . ALA A 1 189 ? 9.758 -3.767 -24.736 1.00 77.38 189 ALA A N 1
ATOM 1481 C CA . ALA A 1 189 ? 9.818 -3.933 -23.284 1.00 77.38 189 ALA A CA 1
ATOM 1482 C C . ALA A 1 189 ? 9.049 -2.835 -22.522 1.00 77.38 189 ALA A C 1
ATOM 1484 O O . ALA A 1 189 ? 8.369 -3.126 -21.539 1.00 77.38 189 ALA A O 1
ATOM 1485 N N . VAL A 1 190 ? 9.112 -1.577 -22.976 1.00 80.94 190 VAL A N 1
ATOM 1486 C CA . VAL A 1 190 ? 8.356 -0.462 -22.377 1.00 80.94 190 VAL A CA 1
ATOM 1487 C C . VAL A 1 190 ? 6.847 -0.667 -22.535 1.00 80.94 190 VAL A C 1
ATOM 1489 O O . VAL A 1 190 ? 6.123 -0.528 -21.550 1.00 80.94 190 VAL A O 1
ATOM 1492 N N . LYS A 1 191 ? 6.376 -1.048 -23.731 1.00 79.19 191 LYS A N 1
ATOM 1493 C CA . LYS A 1 191 ? 4.952 -1.338 -23.981 1.00 79.19 191 LYS A CA 1
ATOM 1494 C C . LYS A 1 191 ? 4.445 -2.515 -23.150 1.00 79.19 191 LYS A C 1
ATOM 1496 O O . LYS A 1 191 ? 3.378 -2.423 -22.551 1.00 79.19 191 LYS A O 1
ATOM 1501 N N . ASP A 1 192 ? 5.232 -3.583 -23.047 1.00 77.25 192 ASP A N 1
ATOM 1502 C CA . ASP A 1 192 ? 4.864 -4.772 -22.268 1.00 77.25 192 ASP A CA 1
ATOM 1503 C C . ASP A 1 192 ? 4.783 -4.475 -20.757 1.00 77.25 192 ASP A C 1
ATOM 1505 O O . ASP A 1 192 ? 4.043 -5.130 -20.019 1.00 77.25 192 ASP A O 1
ATOM 1509 N N . THR A 1 193 ? 5.512 -3.456 -20.286 1.00 80.19 193 THR A N 1
ATOM 1510 C CA . THR A 1 193 ? 5.585 -3.091 -18.862 1.00 80.19 193 THR A CA 1
ATOM 1511 C C . THR A 1 193 ? 4.585 -1.988 -18.465 1.00 80.19 193 THR A C 1
ATOM 1513 O O . THR A 1 193 ? 4.325 -1.793 -17.277 1.00 80.19 193 THR A O 1
ATOM 1516 N N . GLU A 1 194 ? 3.954 -1.296 -19.421 1.00 78.38 194 GLU A N 1
ATOM 1517 C CA . GLU A 1 194 ? 3.010 -0.189 -19.172 1.00 78.38 194 GLU A CA 1
ATOM 1518 C C . GLU A 1 194 ? 1.864 -0.595 -18.226 1.00 78.38 194 GLU A C 1
ATOM 1520 O O . GLU A 1 194 ? 1.630 0.032 -17.187 1.00 78.38 194 GLU A O 1
ATOM 1525 N N . TYR A 1 195 ? 1.205 -1.717 -18.527 1.00 85.12 195 TYR A N 1
ATOM 1526 C CA . TYR A 1 195 ? 0.086 -2.232 -17.734 1.00 85.12 195 TYR A CA 1
ATOM 1527 C C . TYR A 1 195 ? 0.503 -2.690 -16.332 1.00 85.12 195 TYR A C 1
ATOM 1529 O O . TYR A 1 195 ? -0.315 -2.693 -15.410 1.00 85.12 195 TYR A O 1
ATOM 1537 N N . ILE A 1 196 ? 1.773 -3.059 -16.147 1.00 89.12 196 ILE A N 1
ATOM 1538 C CA . ILE A 1 196 ? 2.296 -3.534 -14.864 1.00 89.12 196 ILE A CA 1
ATOM 1539 C C . ILE A 1 196 ? 2.333 -2.380 -13.863 1.00 89.12 196 ILE A C 1
ATOM 1541 O O . ILE A 1 196 ? 1.804 -2.518 -12.758 1.00 89.12 196 ILE A O 1
ATOM 1545 N N . TYR A 1 197 ? 2.891 -1.233 -14.258 1.00 89.06 197 TYR A N 1
ATOM 1546 C CA . TYR A 1 197 ? 2.969 -0.053 -13.393 1.00 89.06 197 TYR A CA 1
ATOM 1547 C C . TYR A 1 197 ? 1.600 0.576 -13.136 1.00 89.06 197 TYR A C 1
ATOM 1549 O O . TYR A 1 197 ? 1.316 0.954 -11.998 1.00 89.06 197 TYR A O 1
ATOM 1557 N N . LEU A 1 198 ? 0.719 0.603 -14.141 1.00 92.00 198 LEU A N 1
ATOM 1558 C CA . LEU A 1 198 ? -0.654 1.075 -13.962 1.00 92.00 198 LEU A CA 1
ATOM 1559 C C . LEU A 1 198 ? -1.427 0.203 -12.960 1.00 92.00 198 LEU A C 1
ATOM 1561 O O . LEU A 1 198 ? -2.031 0.722 -12.020 1.00 92.00 198 LEU A O 1
ATOM 1565 N N . ALA A 1 199 ? -1.369 -1.123 -13.114 1.00 93.88 199 ALA A N 1
ATOM 1566 C CA . ALA A 1 199 ? -1.997 -2.052 -12.178 1.00 93.88 199 ALA A CA 1
ATOM 1567 C C . ALA A 1 199 ? -1.395 -1.939 -10.767 1.00 93.88 199 ALA A C 1
ATOM 1569 O O . ALA A 1 199 ? -2.132 -1.953 -9.780 1.00 93.88 199 ALA A O 1
ATOM 1570 N N . ALA A 1 200 ? -0.075 -1.754 -10.657 1.00 93.69 200 ALA A N 1
ATOM 1571 C CA . ALA A 1 200 ? 0.588 -1.511 -9.381 1.00 93.69 200 ALA A CA 1
ATOM 1572 C C . ALA A 1 200 ? 0.094 -0.204 -8.727 1.00 93.69 200 ALA A C 1
ATOM 1574 O O . ALA A 1 200 ? -0.224 -0.195 -7.540 1.00 93.69 200 ALA A O 1
ATOM 1575 N N . CYS A 1 201 ? -0.076 0.874 -9.494 1.00 95.06 201 CYS A N 1
ATOM 1576 C CA . CYS A 1 201 ? -0.631 2.136 -9.005 1.00 95.06 201 CYS A CA 1
ATOM 1577 C C . CYS A 1 201 ? -2.067 1.974 -8.469 1.00 95.06 201 CYS A C 1
ATOM 1579 O O . CYS A 1 201 ? -2.358 2.359 -7.335 1.00 95.06 201 CYS A O 1
ATOM 1581 N N . ILE A 1 202 ? -2.946 1.318 -9.237 1.00 96.62 202 ILE A N 1
ATOM 1582 C CA . ILE A 1 202 ? -4.332 1.036 -8.823 1.00 96.62 202 ILE A CA 1
ATOM 1583 C C . ILE A 1 202 ? -4.352 0.185 -7.550 1.00 96.62 202 ILE A C 1
ATOM 1585 O O . ILE A 1 202 ? -5.098 0.471 -6.617 1.00 96.62 202 ILE A O 1
ATOM 1589 N N . SER A 1 203 ? -3.508 -0.844 -7.475 1.00 96.38 203 SER A N 1
ATOM 1590 C CA . SER A 1 203 ? -3.440 -1.707 -6.296 1.00 96.38 203 SER A CA 1
ATOM 1591 C C . SER A 1 203 ? -2.947 -0.962 -5.049 1.00 96.38 203 SER A C 1
ATOM 1593 O O . SER A 1 203 ? -3.542 -1.114 -3.985 1.00 96.38 203 SER A O 1
ATOM 1595 N N . ALA A 1 204 ? -1.953 -0.074 -5.172 1.00 96.38 204 ALA A N 1
ATOM 1596 C CA . ALA A 1 204 ? -1.505 0.780 -4.072 1.00 96.38 204 ALA A CA 1
ATOM 1597 C C . ALA A 1 204 ? -2.625 1.718 -3.589 1.00 96.38 204 ALA A C 1
ATOM 1599 O O . ALA A 1 204 ? -2.808 1.886 -2.383 1.00 96.38 204 ALA A O 1
ATOM 1600 N N . LEU A 1 205 ? -3.427 2.268 -4.509 1.00 97.38 205 LEU A N 1
ATOM 1601 C CA . LEU A 1 205 ? -4.613 3.055 -4.166 1.00 97.38 205 LEU A CA 1
ATOM 1602 C C . LEU A 1 205 ? -5.636 2.218 -3.386 1.00 97.38 205 LEU A C 1
ATOM 1604 O O . LEU A 1 205 ? -6.139 2.671 -2.358 1.00 97.38 205 LEU A O 1
ATOM 1608 N N . VAL A 1 206 ? -5.909 0.985 -3.822 1.00 97.62 206 VAL A N 1
ATOM 1609 C CA . VAL A 1 206 ? -6.799 0.057 -3.105 1.00 97.62 206 VAL A CA 1
ATOM 1610 C C . VAL A 1 206 ? -6.287 -0.213 -1.686 1.00 97.62 206 VAL A C 1
ATOM 1612 O O . VAL A 1 206 ? -7.077 -0.186 -0.740 1.00 97.62 206 VAL A O 1
ATOM 1615 N N . VAL A 1 207 ? -4.973 -0.392 -1.499 1.00 97.25 207 VAL A N 1
ATOM 1616 C CA . VAL A 1 207 ? -4.379 -0.558 -0.162 1.00 97.25 207 VAL A CA 1
ATOM 1617 C C . VAL A 1 207 ? -4.585 0.694 0.693 1.00 97.25 207 VAL A C 1
ATOM 1619 O O . VAL A 1 207 ? -5.052 0.577 1.827 1.00 97.25 207 VAL A O 1
ATOM 1622 N N . VAL A 1 208 ? -4.331 1.893 0.164 1.00 97.75 208 VAL A N 1
ATOM 1623 C CA . VAL A 1 208 ? -4.579 3.156 0.885 1.00 97.75 208 VAL A CA 1
ATOM 1624 C C . VAL A 1 208 ? -6.045 3.263 1.314 1.00 97.75 208 VAL A C 1
ATOM 1626 O O . VAL A 1 208 ? -6.318 3.519 2.488 1.00 97.75 208 VAL A O 1
ATOM 1629 N N . LEU A 1 209 ? -6.988 2.999 0.405 1.00 97.00 209 LEU A N 1
ATOM 1630 C CA . LEU A 1 209 ? -8.424 3.028 0.699 1.00 97.00 209 LEU A CA 1
ATOM 1631 C C . LEU A 1 209 ? -8.822 2.003 1.768 1.00 97.00 209 LEU A C 1
ATOM 1633 O O . LEU A 1 209 ? -9.638 2.314 2.640 1.00 97.00 209 LEU A O 1
ATOM 1637 N N . SER A 1 210 ? -8.222 0.810 1.740 1.00 96.75 210 SER A N 1
ATOM 1638 C CA . SER A 1 210 ? -8.454 -0.228 2.748 1.00 96.75 210 SER A CA 1
ATOM 1639 C C . SER A 1 210 ? -7.975 0.200 4.141 1.00 96.75 210 SER A C 1
ATOM 1641 O O . SER A 1 210 ? -8.694 0.021 5.123 1.00 96.75 210 SER A O 1
ATOM 1643 N N . LEU A 1 211 ? -6.809 0.850 4.238 1.00 96.50 211 LEU A N 1
ATOM 1644 C CA . LEU A 1 211 ? -6.263 1.359 5.499 1.00 96.50 211 LEU A CA 1
ATOM 1645 C C . LEU A 1 211 ? -7.106 2.515 6.052 1.00 96.50 211 LEU A C 1
ATOM 1647 O O . LEU A 1 211 ? -7.352 2.569 7.256 1.00 96.50 211 LEU A O 1
ATOM 1651 N N . VAL A 1 212 ? -7.623 3.392 5.185 1.00 97.00 212 VAL A N 1
ATOM 1652 C CA . VAL A 1 212 ? -8.594 4.425 5.586 1.00 97.00 212 VAL A CA 1
ATOM 1653 C C . VAL A 1 212 ? -9.876 3.783 6.125 1.00 97.00 212 VAL A C 1
ATOM 1655 O O . VAL A 1 212 ? -10.355 4.178 7.187 1.00 97.00 212 VAL A O 1
ATOM 1658 N N . HIS A 1 213 ? -10.400 2.744 5.466 1.00 94.75 213 HIS A N 1
ATOM 1659 C CA . HIS A 1 213 ? -11.561 2.000 5.970 1.00 94.75 213 HIS A CA 1
ATOM 1660 C C . HIS A 1 213 ? -11.291 1.360 7.337 1.00 94.75 213 HIS A C 1
ATOM 1662 O O . HIS A 1 213 ? -12.152 1.415 8.220 1.00 94.75 213 HIS A O 1
ATOM 1668 N N . PHE A 1 214 ? -10.094 0.807 7.555 1.00 94.31 214 PHE A N 1
ATOM 1669 C CA . PHE A 1 214 ? -9.695 0.313 8.871 1.00 94.31 214 PHE A CA 1
ATOM 1670 C C . PHE A 1 214 ? -9.670 1.424 9.923 1.00 94.31 214 PHE A C 1
ATOM 1672 O O . PHE A 1 214 ? -10.202 1.212 11.008 1.00 94.31 214 PHE A O 1
ATOM 1679 N N . LEU A 1 215 ? -9.129 2.609 9.623 1.00 94.94 215 LEU A N 1
ATOM 1680 C CA . LEU A 1 215 ? -9.125 3.750 10.550 1.00 94.94 215 LEU A CA 1
ATOM 1681 C C . LEU A 1 215 ? -10.545 4.204 10.921 1.00 94.94 215 LEU A C 1
ATOM 1683 O O . LEU A 1 215 ? -10.823 4.474 12.092 1.00 94.94 215 LEU A O 1
ATOM 1687 N N . ILE A 1 216 ? -11.468 4.226 9.956 1.00 94.19 216 ILE A N 1
ATOM 1688 C CA . ILE A 1 216 ? -12.886 4.528 10.205 1.00 94.19 216 ILE A CA 1
ATOM 1689 C C . ILE A 1 216 ? -13.501 3.464 11.128 1.00 94.19 216 ILE A C 1
ATOM 1691 O O . ILE A 1 216 ? -14.111 3.798 12.142 1.00 94.19 216 ILE A O 1
ATOM 1695 N N . CYS A 1 217 ? -13.285 2.177 10.844 1.00 91.44 217 CYS A N 1
ATOM 1696 C CA . CYS A 1 217 ? -13.818 1.096 11.679 1.00 91.44 217 CYS A CA 1
ATOM 1697 C C . CYS A 1 217 ? -13.220 1.109 13.095 1.00 91.44 217 CYS A C 1
ATOM 1699 O O . CYS A 1 217 ? -13.938 0.964 14.084 1.00 91.44 217 CYS A O 1
ATOM 1701 N N . LEU A 1 218 ? -11.903 1.293 13.210 1.00 91.00 218 LEU A N 1
ATOM 1702 C CA . LEU A 1 218 ? -11.192 1.331 14.486 1.00 91.00 218 LEU A CA 1
ATOM 1703 C C . LEU A 1 218 ? -11.604 2.542 15.323 1.00 91.00 218 LEU A C 1
ATOM 1705 O O . LEU A 1 218 ? -11.787 2.393 16.528 1.00 91.00 218 LEU A O 1
ATOM 1709 N N . SER A 1 219 ? -11.793 3.715 14.713 1.00 91.69 219 SER A N 1
ATOM 1710 C CA . SER A 1 219 ? -12.258 4.911 15.425 1.00 91.69 219 SER A CA 1
ATOM 1711 C C . SER A 1 219 ? -13.691 4.749 15.941 1.00 91.69 219 SER A C 1
ATOM 1713 O O . SER A 1 219 ? -13.947 5.033 17.112 1.00 91.69 219 SER A O 1
ATOM 1715 N N . ALA A 1 220 ? -14.599 4.187 15.136 1.00 89.75 220 ALA A N 1
ATOM 1716 C CA . ALA A 1 220 ? -15.956 3.858 15.574 1.00 89.75 220 ALA A CA 1
ATOM 1717 C C . ALA A 1 220 ? -15.947 2.858 16.746 1.00 89.75 220 ALA A C 1
ATOM 1719 O O . ALA A 1 220 ? -16.614 3.062 17.765 1.00 89.75 220 ALA A O 1
ATOM 1720 N N . ASN A 1 221 ? -15.123 1.813 16.646 1.00 86.81 221 ASN A N 1
ATOM 1721 C CA . ASN A 1 221 ? -14.939 0.825 17.708 1.00 86.81 221 ASN A CA 1
ATOM 1722 C C . ASN A 1 221 ? -14.327 1.443 18.974 1.00 86.81 221 ASN A C 1
ATOM 1724 O O . ASN A 1 221 ? -14.756 1.128 20.086 1.00 86.81 221 ASN A O 1
ATOM 1728 N N . TYR A 1 222 ? -13.365 2.354 18.827 1.00 87.38 222 TYR A N 1
ATOM 1729 C CA . TYR A 1 222 ? -12.752 3.074 19.937 1.00 87.38 222 TYR A CA 1
ATOM 1730 C C . TYR A 1 222 ? -13.773 3.939 20.682 1.00 87.38 222 TYR A C 1
ATOM 1732 O O . TYR A 1 222 ? -13.854 3.861 21.911 1.00 87.38 222 TYR A O 1
ATOM 1740 N N . CYS A 1 223 ? -14.599 4.704 19.959 1.00 86.88 223 CYS A N 1
ATOM 1741 C CA . CYS A 1 223 ? -15.684 5.496 20.542 1.00 86.88 223 CYS A CA 1
ATOM 1742 C C . CYS A 1 223 ? -16.693 4.605 21.274 1.00 86.88 223 CYS A C 1
ATOM 1744 O O . CYS A 1 223 ? -16.976 4.848 22.446 1.00 86.88 223 CYS A O 1
ATOM 1746 N N . LYS A 1 224 ? -17.130 3.502 20.655 1.00 82.88 224 LYS A N 1
ATOM 1747 C CA . LYS A 1 224 ? -18.063 2.543 21.268 1.00 82.88 224 LYS A CA 1
ATOM 1748 C C . LYS A 1 224 ? -17.516 1.936 22.564 1.00 82.88 224 LYS A C 1
ATOM 1750 O O . LYS A 1 224 ? -18.223 1.848 23.569 1.00 82.88 224 LYS A O 1
ATOM 1755 N N . VAL A 1 225 ? -16.243 1.531 22.581 1.00 82.12 225 VAL A N 1
ATOM 1756 C CA . VAL A 1 225 ? -15.586 1.028 23.801 1.00 82.12 225 VAL A CA 1
ATOM 1757 C C . VAL A 1 225 ? -15.453 2.141 24.842 1.00 82.12 225 VAL A C 1
ATOM 1759 O O . VAL A 1 225 ? -15.641 1.894 26.037 1.00 82.12 225 VAL A O 1
ATOM 1762 N N . LYS A 1 226 ? -15.145 3.370 24.410 1.00 83.25 226 LYS A N 1
ATOM 1763 C CA . LYS A 1 226 ? -15.003 4.523 25.298 1.00 83.25 226 LYS A CA 1
ATOM 1764 C C . LYS A 1 226 ? -16.323 4.865 25.991 1.00 83.25 226 LYS A C 1
ATOM 1766 O O . LYS A 1 226 ? -16.321 4.986 27.216 1.00 83.25 226 LYS A O 1
ATOM 1771 N N . GLU A 1 227 ? -17.408 4.958 25.233 1.00 82.69 227 GLU A N 1
ATOM 1772 C CA . GLU A 1 227 ? -18.766 5.228 25.714 1.00 82.69 227 GLU A CA 1
ATOM 1773 C C . GLU A 1 227 ? -19.285 4.104 26.610 1.00 82.69 227 GLU A C 1
ATOM 1775 O O . GLU A 1 227 ? -19.783 4.362 27.701 1.00 82.69 227 GLU A O 1
ATOM 1780 N N . GLY A 1 228 ? -19.070 2.841 26.230 1.00 79.00 228 GLY A N 1
ATOM 1781 C CA . GLY A 1 228 ? -19.492 1.697 27.039 1.00 79.00 228 GLY A CA 1
ATOM 1782 C C . GLY A 1 228 ? -18.800 1.591 28.406 1.00 79.00 228 GLY A C 1
ATOM 1783 O O . GLY A 1 228 ? -19.265 0.849 29.268 1.00 79.00 228 GLY A O 1
ATOM 1784 N N . ILE A 1 229 ? -17.675 2.273 28.624 1.00 75.56 229 ILE A N 1
ATOM 1785 C CA . ILE A 1 229 ? -17.055 2.400 29.954 1.00 75.56 229 ILE A CA 1
ATOM 1786 C C . ILE A 1 229 ? -17.708 3.538 30.733 1.00 75.56 229 ILE A C 1
ATOM 1788 O O . ILE A 1 229 ? -18.088 3.320 31.877 1.00 75.56 229 ILE A O 1
ATOM 1792 N N . LYS A 1 230 ? -17.908 4.696 30.092 1.00 81.38 230 LYS A N 1
ATOM 1793 C CA . LYS A 1 230 ? -18.572 5.849 30.708 1.00 81.38 230 LYS A CA 1
ATOM 1794 C C . LYS A 1 230 ? -19.972 5.486 31.215 1.00 81.38 230 LYS A C 1
ATOM 1796 O O . LYS A 1 230 ? -20.309 5.815 32.343 1.00 81.38 230 LYS A O 1
ATOM 1801 N N . ASN A 1 231 ? -20.756 4.751 30.425 1.00 80.81 231 ASN A N 1
ATOM 1802 C CA . ASN A 1 231 ? -22.102 4.337 30.837 1.00 80.81 231 ASN A CA 1
ATOM 1803 C C . ASN A 1 231 ? -22.069 3.412 32.065 1.00 80.81 231 ASN A C 1
ATOM 1805 O O . ASN A 1 231 ? -22.861 3.593 32.981 1.00 80.81 231 ASN A O 1
ATOM 1809 N N . ARG A 1 232 ? -21.104 2.484 32.135 1.00 78.94 232 ARG A N 1
ATOM 1810 C CA . ARG A 1 232 ? -20.940 1.585 33.292 1.00 78.94 232 ARG A CA 1
ATOM 1811 C C . ARG A 1 232 ? -20.451 2.301 34.546 1.00 78.94 232 ARG A C 1
ATOM 1813 O O . ARG A 1 232 ? -20.837 1.927 35.644 1.00 78.94 232 ARG A O 1
ATOM 1820 N N . GLU A 1 233 ? -19.598 3.308 34.392 1.00 85.19 233 GLU A N 1
ATOM 1821 C CA . GLU A 1 233 ? -19.167 4.162 35.500 1.00 85.19 233 GLU A CA 1
ATOM 1822 C C . GLU A 1 233 ? -20.356 4.939 36.077 1.00 85.19 233 GLU A C 1
ATOM 1824 O O . GLU A 1 233 ? -20.551 4.953 37.288 1.00 85.19 233 GLU A O 1
ATOM 1829 N N . VAL A 1 234 ? -21.215 5.487 35.212 1.00 87.75 234 VAL A N 1
ATOM 1830 C CA . VAL A 1 234 ? -22.461 6.148 35.627 1.00 87.75 234 VAL A CA 1
ATOM 1831 C C . VAL A 1 234 ? -23.416 5.172 36.327 1.00 87.75 234 VAL A C 1
ATOM 1833 O O . VAL A 1 234 ? -23.985 5.523 37.357 1.00 87.75 234 VAL A O 1
ATOM 1836 N N . GLU A 1 235 ? -23.584 3.951 35.813 1.00 86.69 235 GLU A N 1
ATOM 1837 C CA . GLU A 1 235 ? -24.402 2.905 36.454 1.00 86.69 235 GLU A CA 1
ATOM 1838 C C . GLU A 1 235 ? -23.862 2.506 37.835 1.00 86.69 235 GLU A C 1
ATOM 1840 O O . GLU A 1 235 ? -24.630 2.387 38.788 1.00 86.69 235 GLU A O 1
ATOM 1845 N N . PHE A 1 236 ? -22.542 2.354 37.971 1.00 87.50 236 PHE A N 1
ATOM 1846 C CA . PHE A 1 236 ? -21.901 2.047 39.249 1.00 87.50 236 PHE A CA 1
ATOM 1847 C C . PHE A 1 236 ? -22.113 3.165 40.278 1.00 87.50 236 PHE A C 1
ATOM 1849 O O . PHE A 1 236 ? -22.514 2.885 41.407 1.00 87.50 236 PHE A O 1
ATOM 1856 N N . LEU A 1 237 ? -21.926 4.430 39.885 1.00 90.81 237 LEU A N 1
ATOM 1857 C CA . LEU A 1 237 ? -22.158 5.579 40.767 1.00 90.81 237 LEU A CA 1
ATOM 1858 C C . LEU A 1 237 ? -23.620 5.668 41.226 1.00 90.81 237 LEU A C 1
ATOM 1860 O O . LEU A 1 237 ? -23.871 5.896 42.406 1.00 90.81 237 LEU A O 1
ATOM 1864 N N . ARG A 1 238 ? -24.579 5.415 40.324 1.00 90.88 238 ARG A N 1
ATOM 1865 C CA . ARG A 1 238 ? -26.007 5.347 40.680 1.00 90.88 238 ARG A CA 1
ATOM 1866 C C . ARG A 1 238 ? -26.287 4.249 41.706 1.00 90.88 238 ARG A C 1
ATOM 1868 O O . ARG A 1 238 ? -26.972 4.506 42.684 1.00 90.88 238 ARG A O 1
ATOM 1875 N N . SER A 1 239 ? -25.692 3.065 41.539 1.00 90.81 239 SER A N 1
ATOM 1876 C CA . SER A 1 239 ? -25.885 1.954 42.483 1.00 90.81 239 SER A CA 1
ATOM 1877 C C . SER A 1 239 ? -25.361 2.244 43.896 1.00 90.81 239 SER A C 1
ATOM 1879 O O . SER A 1 239 ? -25.958 1.790 44.870 1.00 90.81 239 SER A O 1
ATOM 1881 N N . ILE A 1 240 ? -24.279 3.025 44.024 1.00 92.75 240 ILE A N 1
ATOM 1882 C CA . ILE A 1 240 ? -23.779 3.485 45.329 1.00 92.75 240 ILE A CA 1
ATOM 1883 C C . ILE A 1 240 ? -24.768 4.475 45.945 1.00 92.75 240 ILE A C 1
ATOM 1885 O O . ILE A 1 240 ? -25.142 4.315 47.104 1.00 92.75 240 ILE A O 1
ATOM 1889 N N . GLN A 1 241 ? -25.229 5.453 45.162 1.00 92.44 241 GLN A N 1
ATOM 1890 C CA . GLN A 1 241 ? -26.153 6.482 45.636 1.00 92.44 241 GLN A CA 1
ATOM 1891 C C . GLN A 1 241 ? -27.499 5.894 46.095 1.00 92.44 241 GLN A C 1
ATOM 1893 O O . GLN A 1 241 ? -28.010 6.278 47.146 1.00 92.44 241 GLN A O 1
ATOM 1898 N N . ASP A 1 242 ? -28.048 4.925 45.358 1.00 91.8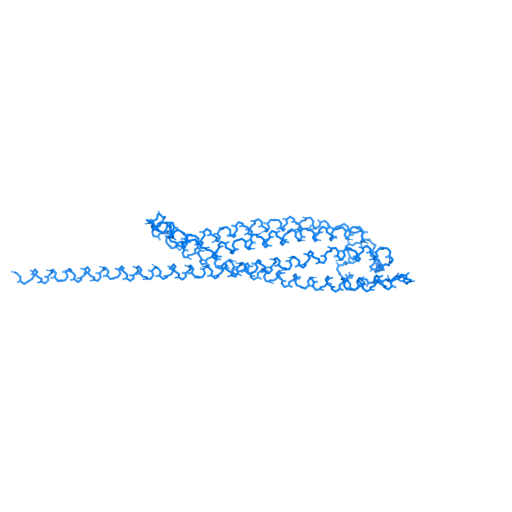1 242 ASP A N 1
ATOM 1899 C CA . ASP A 1 242 ? -29.281 4.222 45.740 1.00 91.81 242 ASP A CA 1
ATOM 1900 C C . ASP A 1 242 ? -29.083 3.390 47.022 1.00 91.81 242 ASP A C 1
ATOM 1902 O O . ASP A 1 242 ? -29.973 3.311 47.876 1.00 91.81 242 ASP A O 1
ATOM 1906 N N . GLY A 1 243 ? -27.894 2.800 47.194 1.00 90.12 243 GLY A N 1
ATOM 1907 C CA . GLY A 1 243 ? -27.507 2.084 48.408 1.00 90.12 243 GLY A CA 1
ATOM 1908 C C . GLY A 1 243 ? -27.438 2.992 49.638 1.00 90.12 243 GLY A C 1
ATOM 1909 O O . GLY A 1 243 ? -28.011 2.653 50.674 1.00 90.12 243 GLY A O 1
ATOM 1910 N N . GLU A 1 244 ? -26.794 4.156 49.520 1.00 92.31 244 GLU A N 1
ATOM 1911 C CA . GLU A 1 244 ? -26.708 5.164 50.589 1.00 92.31 244 GLU A CA 1
ATOM 1912 C C . GLU A 1 244 ? -28.075 5.756 50.947 1.00 92.31 244 GLU A C 1
ATOM 1914 O O . GLU A 1 244 ? -28.390 5.948 52.121 1.00 92.31 244 GLU A O 1
ATOM 1919 N N . LEU A 1 245 ? -28.928 6.009 49.950 1.00 89.88 245 LEU A N 1
ATOM 1920 C CA . LEU A 1 245 ? -30.288 6.474 50.206 1.00 89.88 245 LEU A CA 1
ATOM 1921 C C . LEU A 1 245 ? -31.065 5.435 51.017 1.00 89.88 245 LEU A C 1
ATOM 1923 O O . LEU A 1 245 ? -31.690 5.782 52.016 1.00 89.88 245 LEU A O 1
ATOM 1927 N N . THR A 1 246 ? -30.967 4.160 50.626 1.00 88.62 246 THR A N 1
ATOM 1928 C CA . THR A 1 246 ? -31.653 3.052 51.300 1.00 88.62 246 THR A CA 1
ATOM 1929 C C . THR A 1 246 ? -31.209 2.919 52.759 1.00 88.62 246 THR A C 1
ATOM 1931 O O . THR A 1 246 ? -32.059 2.784 53.646 1.00 88.62 246 THR A O 1
ATOM 1934 N N . THR A 1 247 ? -29.902 3.000 53.036 1.00 89.06 247 THR A N 1
ATOM 1935 C CA . THR A 1 247 ? -29.374 2.923 54.408 1.00 89.06 247 THR A CA 1
ATOM 1936 C C . THR A 1 247 ? -29.813 4.108 55.264 1.00 89.06 247 THR A C 1
ATOM 1938 O O . THR A 1 247 ? -30.212 3.894 56.408 1.00 89.06 247 THR A O 1
ATOM 1941 N N . LEU A 1 248 ? -29.833 5.329 54.717 1.00 87.75 248 LEU A N 1
ATOM 1942 C CA . LEU A 1 248 ? -30.333 6.515 55.422 1.00 87.75 248 LEU A CA 1
ATOM 1943 C C . LEU A 1 248 ? -31.829 6.418 55.738 1.00 87.75 248 LEU A C 1
ATOM 1945 O O . LEU A 1 248 ? -32.234 6.719 56.861 1.00 87.75 248 LEU A O 1
ATOM 1949 N N . THR A 1 249 ? -32.659 5.961 54.792 1.00 86.88 249 THR A N 1
ATOM 1950 C CA . THR A 1 249 ? -34.088 5.731 55.071 1.00 86.88 249 THR A CA 1
ATOM 1951 C C . THR A 1 249 ? -34.295 4.703 56.171 1.00 86.88 249 THR A C 1
ATOM 1953 O O . THR A 1 249 ? -35.140 4.916 57.035 1.00 86.88 249 THR A O 1
ATOM 1956 N N . LYS A 1 250 ? -33.519 3.613 56.176 1.00 86.75 250 LYS A N 1
ATOM 1957 C CA . LYS A 1 250 ? -33.626 2.586 57.215 1.00 86.75 250 LYS A CA 1
ATOM 1958 C C . LYS A 1 250 ? -33.229 3.130 58.591 1.00 86.75 250 LYS A C 1
ATOM 1960 O O . LYS A 1 250 ? -33.987 2.968 59.536 1.00 86.75 250 LYS A O 1
ATOM 1965 N N . ALA A 1 251 ? -32.109 3.850 58.677 1.00 84.00 251 ALA A N 1
ATOM 1966 C CA . ALA A 1 251 ? -31.654 4.463 59.925 1.00 84.00 251 ALA A CA 1
ATOM 1967 C C . ALA A 1 251 ? -32.675 5.458 60.502 1.00 84.00 251 ALA A C 1
ATOM 1969 O O . ALA A 1 251 ? -32.853 5.514 61.715 1.00 84.00 251 ALA A O 1
ATOM 1970 N N . ARG A 1 252 ? -33.368 6.215 59.639 1.00 82.44 252 ARG A N 1
ATOM 1971 C CA . ARG A 1 252 ? -34.444 7.123 60.055 1.00 82.44 252 ARG A CA 1
ATOM 1972 C C . ARG A 1 252 ? -35.642 6.372 60.634 1.00 82.44 252 ARG A C 1
ATOM 1974 O O . ARG A 1 252 ? -36.125 6.734 61.695 1.00 82.44 252 ARG A O 1
ATOM 1981 N N . TYR A 1 253 ? -36.086 5.310 59.964 1.00 81.25 253 TYR A N 1
ATOM 1982 C CA . TYR A 1 253 ? -37.171 4.469 60.478 1.00 81.25 253 TYR A CA 1
ATOM 1983 C C . TYR A 1 253 ? -36.831 3.849 61.840 1.00 81.25 253 TYR A C 1
ATOM 1985 O O . TYR A 1 253 ? -37.692 3.803 62.710 1.00 81.25 253 TYR A O 1
ATOM 1993 N N . ASP A 1 254 ? -35.580 3.431 62.039 1.00 76.62 254 ASP A N 1
ATOM 1994 C CA . ASP A 1 254 ? -35.118 2.839 63.300 1.00 76.62 254 ASP A CA 1
ATOM 1995 C C . ASP A 1 254 ? -34.954 3.872 64.440 1.00 76.62 254 ASP A C 1
ATOM 1997 O O . ASP A 1 254 ? -34.833 3.478 65.595 1.00 76.62 254 ASP A O 1
ATOM 2001 N N . THR A 1 255 ? -34.926 5.183 64.150 1.00 74.75 255 THR A N 1
ATOM 2002 C CA . THR A 1 255 ? -34.864 6.249 65.178 1.00 74.75 255 THR A CA 1
ATOM 2003 C C . THR A 1 255 ? -36.233 6.791 65.588 1.00 74.75 255 THR A C 1
ATOM 2005 O O . THR A 1 255 ? -36.335 7.416 66.641 1.00 74.75 255 THR A O 1
ATOM 2008 N N . ASP A 1 256 ? -37.269 6.552 64.781 1.00 65.31 256 ASP A N 1
ATOM 2009 C CA . ASP A 1 256 ? -38.649 6.977 65.050 1.00 65.31 256 ASP A CA 1
ATOM 2010 C C . ASP A 1 256 ? -39.473 5.903 65.808 1.00 65.31 256 ASP A C 1
ATOM 2012 O O . ASP A 1 256 ? -40.679 6.079 66.007 1.00 65.31 256 ASP A O 1
ATOM 2016 N N . MET A 1 257 ? -38.841 4.799 66.237 1.00 53.31 257 MET A N 1
ATOM 2017 C CA . MET A 1 257 ? -39.437 3.686 66.998 1.00 53.31 257 MET A CA 1
ATOM 2018 C C . 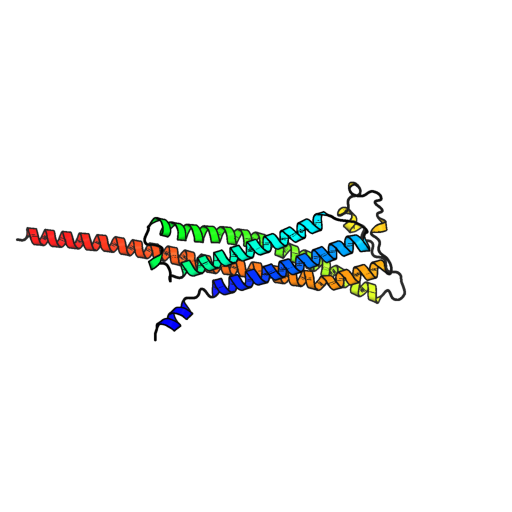MET A 1 257 ? -38.818 3.564 68.392 1.00 53.31 257 MET A C 1
ATOM 2020 O O . MET A 1 257 ? -39.584 3.268 69.337 1.00 53.31 257 MET A O 1
#

Foldseek 3Di:
DPPPVVVVVQQPVLLVVLLVLQLVLLVLLLVLLLVVLVLVQCCCCPLVVDHDPCSVVVNVVSVVVSVVSNVLSVVLSVLLSVLSPPCCVPPPPDPVVLVVNLVVLVVNLVVLVVVLVVLVVVLVVLVVVLVVLVVLLVVLVVCVVPPPPDWDKDQPLVCCVVPDPVPDDDDDSCSSIDTDPSSNVVSVSSVVSNVSSVSSSVSSVSNSVSSVSSSVSSVVSSVSSVVVVVVVVVVVVVVVVVVVVVVVVVVVVVVVD

Organism: Ramazzottius varieornatus (NCBI:txid947166)

Sequence (257 aa):
MSSAYDCYTRVPYGSLIATVLCVVGVAVFCSQMYAGVSYSIRMFNEVFHFKVYWMDTIRTIFITVAACMALYSLLLLMVGIAATGATRDQIFKGGRGKIGGRVSIAVCIVITYLLNLIWMGILAFMIILTFVYMMYSQICSHAVRESEDLGYCISFKNVGFLFPNTTYPNYDINRFTKCGGEFQRMCQAVKDTEYIYLAACISALVVVLSLVHFLICLSANYCKVKEGIKNREVEFLRSIQDGELTTLTKARYDTDM

InterPro domains:
  IPR001614 Myelin proteolipid protein PLP [PF01275] (3-227)
  IPR001614 Myelin proteolipid protein PLP [PTHR11683] (5-253)

Secondary structure (DSSP, 8-state):
--HHHHHHTTS-HHHHHHHHHHHHHHHHHHHHHHHHHHHHHHHHHHTS----THHHHHHHHHHHHHHHHHHHHHHHHHHHHHHTSTTTTTS--SHHHHHHHHHHHHHHHHHHHHHHHHHHHHHHHHHHHHHHHHHHHHHHHHHHHHTTTS--EEE-GGGGGGS-GGGSSS--GGGGEEETHHHHHHHHHHHHHHHHHHHHHHHHHHHHHHHHHHHHHHHHHHHHHHHHHHHHHHHHHHHHHHHHHHHHHHHHHHH--